Protein AF-B9XF79-F1 (afdb_monomer_lite)

Secondary structure (DSSP, 8-state):
-------------------------------SS-EEEEEESS-TTEEE-TT-EEEEEEEEEE-SSSPBPPSTTS-EEEEES--SS--B-SS---STT--S-EEEPGGG--B-TT-EEEEEEEEE--SS-EEEEEEEEEE-TTS-EEEEEEEEEEEEPP--------HHHHHHHHHHHTTB--TT-EEEETTTEEEE--TTPBPPSSS---THHHHHHHHHB--SSS-SS-B-PPPSSTTS-S---HHHIIIIIIITTTS---B-SGGG--TT-EEEE-SS----GGG--EEEEEEETTEEE-SSS--S---HHHHHTTS---B-

pLDDT: mean 82.93, std 20.36, range [25.67, 98.81]

Structure (mmCIF, N/CA/C/O backbone):
data_AF-B9XF79-F1
#
_entry.id   AF-B9XF79-F1
#
loop_
_atom_site.group_PDB
_atom_site.id
_atom_site.type_symbol
_atom_site.label_atom_id
_atom_site.label_alt_id
_atom_site.label_comp_id
_atom_site.label_asym_id
_atom_site.label_entity_id
_atom_site.label_seq_id
_atom_site.pdbx_PDB_ins_code
_atom_site.Cartn_x
_atom_site.Cartn_y
_atom_site.Cartn_z
_atom_site.occupancy
_atom_site.B_iso_or_equiv
_atom_site.auth_seq_id
_atom_site.auth_comp_id
_atom_site.auth_asym_id
_atom_site.auth_atom_id
_atom_site.pdbx_PDB_model_num
ATOM 1 N N . MET A 1 1 ? -2.152 55.957 61.704 1.00 43.03 1 MET A N 1
ATOM 2 C CA . MET A 1 1 ? -1.161 55.454 62.686 1.00 43.03 1 MET A CA 1
ATOM 3 C C . MET A 1 1 ? -1.887 54.951 63.927 1.00 43.03 1 MET A C 1
ATOM 5 O O . MET A 1 1 ? -2.813 55.621 64.354 1.00 43.03 1 MET A O 1
ATOM 9 N N . LYS A 1 2 ? -1.368 53.858 64.510 1.00 27.25 2 LYS A N 1
ATOM 10 C CA . LYS A 1 2 ? -1.689 53.212 65.805 1.00 27.25 2 LYS A CA 1
ATOM 11 C C . LYS A 1 2 ? -2.737 52.079 65.797 1.00 27.25 2 LYS A C 1
ATOM 13 O O . LYS A 1 2 ? -3.908 52.281 65.511 1.00 27.25 2 LYS A O 1
ATOM 18 N N . LYS A 1 3 ? -2.222 50.888 66.151 1.00 31.30 3 LYS A N 1
ATOM 19 C CA . LYS A 1 3 ? -2.892 49.644 66.580 1.00 31.30 3 LYS A CA 1
ATOM 20 C C . LYS A 1 3 ? -3.922 49.904 67.682 1.00 31.30 3 LYS A C 1
ATOM 22 O O . LYS A 1 3 ? -3.644 50.781 68.486 1.00 31.30 3 LYS A O 1
ATOM 27 N N . HIS A 1 4 ? -4.921 49.025 67.828 1.00 27.30 4 HIS A N 1
ATOM 28 C CA . HIS A 1 4 ? -5.307 48.455 69.132 1.00 27.30 4 HIS A CA 1
ATOM 29 C C . HIS A 1 4 ? -5.869 47.031 68.961 1.00 27.30 4 HIS A C 1
ATOM 31 O O . HIS A 1 4 ? -6.781 46.807 68.173 1.00 27.30 4 HIS A O 1
ATOM 37 N N . ASN A 1 5 ? -5.288 46.090 69.711 1.00 26.36 5 ASN A N 1
ATOM 38 C CA . ASN A 1 5 ? -5.783 44.731 69.942 1.00 26.36 5 ASN A CA 1
ATOM 39 C C . ASN A 1 5 ? -6.654 44.727 71.206 1.00 26.36 5 ASN A C 1
ATOM 41 O O . ASN A 1 5 ? -6.319 45.442 72.151 1.00 26.36 5 ASN A O 1
ATOM 45 N N . ILE A 1 6 ? -7.667 43.857 71.273 1.00 27.48 6 ILE A N 1
ATOM 46 C CA . ILE A 1 6 ? -8.313 43.446 72.531 1.00 27.48 6 ILE A CA 1
ATOM 47 C C . ILE A 1 6 ? -8.524 41.922 72.498 1.00 27.48 6 ILE A C 1
ATOM 49 O O . ILE A 1 6 ? -8.996 41.381 71.502 1.00 27.48 6 ILE A O 1
ATOM 53 N N . PHE A 1 7 ? -8.129 41.250 73.584 1.00 29.19 7 PHE A N 1
ATOM 54 C CA . PHE A 1 7 ? -8.233 39.807 73.831 1.00 29.19 7 PHE A CA 1
ATOM 55 C C . PHE A 1 7 ? -9.383 39.514 74.807 1.00 29.19 7 PHE A C 1
ATOM 57 O O . PHE A 1 7 ? -9.593 40.305 75.726 1.00 29.19 7 PHE A O 1
ATOM 64 N N . ALA A 1 8 ? -10.034 38.349 74.696 1.00 25.67 8 ALA A N 1
ATOM 65 C CA . ALA A 1 8 ? -10.761 37.738 75.815 1.00 25.67 8 ALA A CA 1
ATOM 66 C C . ALA A 1 8 ? -10.872 36.199 75.703 1.00 25.67 8 ALA A C 1
ATOM 68 O O . ALA A 1 8 ? -11.003 35.644 74.618 1.00 25.67 8 ALA A O 1
ATOM 69 N N . SER A 1 9 ? -10.769 35.594 76.891 1.00 25.97 9 SER A N 1
ATOM 70 C CA . SER A 1 9 ? -10.815 34.210 77.407 1.00 25.97 9 SER A CA 1
ATOM 71 C C . SER A 1 9 ? -11.060 32.979 76.518 1.00 25.97 9 SER A C 1
ATOM 73 O O . SER A 1 9 ? -12.048 32.879 75.796 1.00 25.97 9 SER A O 1
ATOM 75 N N . ALA A 1 10 ? -10.249 31.947 76.781 1.00 35.41 10 ALA A N 1
ATOM 76 C CA . ALA A 1 10 ? -10.511 30.548 76.454 1.00 35.41 10 ALA A CA 1
ATOM 77 C C . ALA A 1 10 ? -11.542 29.902 77.407 1.00 35.41 10 ALA A C 1
ATOM 79 O O . ALA A 1 10 ? -11.525 30.130 78.617 1.00 35.41 10 ALA A O 1
ATOM 80 N N . SER A 1 11 ? -12.393 29.033 76.865 1.00 31.56 11 SER A N 1
ATOM 81 C CA . SER A 1 11 ? -13.090 27.956 77.584 1.00 31.56 11 SER A CA 1
ATOM 82 C C . SER A 1 11 ? -13.184 26.735 76.654 1.00 31.56 11 SER A C 1
ATOM 84 O O . SER A 1 11 ? -13.312 26.926 75.443 1.00 31.56 11 SER A O 1
ATOM 86 N N . PRO A 1 12 ? -13.057 25.494 77.161 1.00 35.97 12 PRO A N 1
ATOM 87 C CA . PRO A 1 12 ? -12.870 24.314 76.323 1.00 35.97 12 PRO A CA 1
ATOM 88 C C . PRO A 1 12 ? -14.221 23.754 75.866 1.00 35.97 12 PRO A C 1
ATOM 90 O O . PRO A 1 12 ? -15.121 23.572 76.682 1.00 35.97 12 PRO A O 1
ATOM 93 N N . ILE A 1 13 ? -14.362 23.425 74.580 1.00 34.28 13 ILE A N 1
ATOM 94 C CA . ILE A 1 13 ? -15.498 22.636 74.085 1.00 34.28 13 ILE A CA 1
ATOM 95 C C . ILE A 1 13 ? -14.970 21.463 73.258 1.00 34.28 13 ILE A C 1
ATOM 97 O O . ILE A 1 13 ? -14.376 21.647 72.202 1.00 34.28 13 ILE A O 1
ATOM 101 N N . GLY A 1 14 ? -15.183 20.272 73.826 1.00 33.31 14 GLY A N 1
ATOM 102 C CA . GLY A 1 14 ? -15.582 19.015 73.187 1.00 33.31 14 GLY A CA 1
ATOM 103 C C . GLY A 1 14 ? -14.974 18.622 71.842 1.00 33.31 14 GLY A C 1
ATOM 104 O O . GLY A 1 14 ? -15.305 19.175 70.799 1.00 33.31 14 GLY A O 1
ATOM 105 N N . ILE A 1 15 ? -14.206 17.534 71.865 1.00 36.59 15 ILE A N 1
ATOM 106 C CA . ILE A 1 15 ? -13.889 16.717 70.692 1.00 36.59 15 ILE A CA 1
ATOM 107 C C . ILE A 1 15 ? -15.194 16.128 70.131 1.00 36.59 15 ILE A C 1
ATOM 109 O O . ILE A 1 15 ? -15.884 15.387 70.828 1.00 36.59 15 ILE A O 1
ATOM 113 N N . VAL A 1 16 ? -15.489 16.389 68.856 1.00 30.88 16 VAL A N 1
ATOM 114 C CA . VAL A 1 16 ? -16.329 15.510 68.030 1.00 30.88 16 VAL A CA 1
ATOM 115 C C . VAL A 1 16 ? -15.435 14.978 66.919 1.00 30.88 16 VAL A C 1
ATOM 117 O O . VAL A 1 16 ? -15.164 15.660 65.933 1.00 30.88 16 VAL A O 1
ATOM 120 N N . SER A 1 17 ? -14.931 13.758 67.096 1.00 32.16 17 SER A N 1
ATOM 121 C CA . SER A 1 17 ? -14.285 13.016 66.017 1.00 32.16 17 SER A CA 1
ATOM 122 C C . SER A 1 17 ? -15.363 12.561 65.040 1.00 32.16 17 SER A C 1
ATOM 124 O O . SER A 1 17 ? -16.019 11.546 65.256 1.00 32.16 17 SER A O 1
ATOM 126 N N . ILE A 1 18 ? -15.560 13.319 63.963 1.00 37.03 18 ILE A N 1
ATOM 127 C CA . ILE A 1 18 ? -16.270 12.824 62.785 1.00 37.03 18 ILE A CA 1
ATOM 128 C C . ILE A 1 18 ? -15.255 11.989 62.012 1.00 37.03 18 ILE A C 1
ATOM 130 O O . ILE A 1 18 ? -14.332 12.522 61.397 1.00 37.03 18 ILE A O 1
ATOM 134 N N . SER A 1 19 ? -15.394 10.668 62.080 1.00 36.75 19 SER A N 1
ATOM 135 C CA . SER A 1 19 ? -14.674 9.748 61.207 1.00 36.75 19 SER A CA 1
ATOM 136 C C . SER A 1 19 ? -15.156 9.974 59.773 1.00 36.75 19 SER A C 1
ATOM 138 O O . SER A 1 19 ? -16.127 9.366 59.329 1.00 36.75 19 SER A O 1
ATOM 140 N N . LEU A 1 20 ? -14.503 10.883 59.048 1.00 36.16 20 LEU A N 1
ATOM 141 C CA . LEU A 1 20 ? -14.678 11.011 57.609 1.00 36.16 20 LEU A CA 1
ATOM 142 C C . LEU A 1 20 ? -14.010 9.791 56.969 1.00 36.16 20 LEU A C 1
ATOM 144 O O . LEU A 1 20 ? -12.800 9.770 56.749 1.00 36.16 20 LEU A O 1
ATOM 148 N N . GLY A 1 21 ? -14.795 8.741 56.729 1.00 41.28 21 GLY A N 1
ATOM 149 C CA . GLY A 1 21 ? -14.374 7.640 55.876 1.00 41.28 21 GLY A CA 1
ATOM 150 C C . GLY A 1 21 ? -14.135 8.190 54.476 1.00 41.28 21 GLY A C 1
ATOM 151 O O . GLY A 1 21 ? -15.083 8.382 53.719 1.00 41.28 21 GLY A O 1
ATOM 152 N N . ILE A 1 22 ? -12.880 8.488 54.141 1.00 44.94 22 ILE A N 1
ATOM 153 C CA . ILE A 1 22 ? -12.487 8.759 52.762 1.00 44.94 22 ILE A CA 1
ATOM 154 C C . ILE A 1 22 ? -12.642 7.430 52.028 1.00 44.94 22 ILE A C 1
ATOM 156 O O . ILE A 1 22 ? -11.796 6.542 52.127 1.00 44.94 22 ILE A O 1
ATOM 160 N N . LEU A 1 23 ? -13.754 7.282 51.312 1.00 43.03 23 LEU A N 1
ATOM 161 C CA . LEU A 1 23 ? -13.876 6.275 50.275 1.00 43.03 23 LEU A CA 1
ATOM 162 C C . LEU A 1 23 ? -12.894 6.685 49.171 1.00 43.03 23 LEU A C 1
ATOM 164 O O . LEU A 1 23 ? -13.214 7.522 48.329 1.00 43.03 23 LEU A O 1
ATOM 168 N N . ILE A 1 24 ? -11.677 6.139 49.203 1.00 48.66 24 ILE A N 1
ATOM 169 C CA . ILE A 1 24 ? -10.730 6.234 48.088 1.00 48.66 24 ILE A CA 1
ATOM 170 C C . ILE A 1 24 ? -11.264 5.299 46.999 1.00 48.66 24 ILE A C 1
ATOM 172 O O . ILE A 1 24 ? -10.787 4.185 46.803 1.00 48.66 24 ILE A O 1
ATOM 176 N N . GLY A 1 25 ? -12.343 5.718 46.341 1.00 48.81 25 GLY A N 1
ATOM 177 C CA . GLY A 1 25 ? -12.737 5.130 45.076 1.00 48.81 25 GLY A CA 1
ATOM 178 C C . GLY A 1 25 ? -11.670 5.507 44.062 1.00 48.81 25 GLY A C 1
ATOM 179 O O . GLY A 1 25 ? -11.409 6.692 43.858 1.00 48.81 25 GLY A O 1
ATOM 180 N N . ASN A 1 26 ? -11.037 4.518 43.438 1.00 50.16 26 ASN A N 1
ATOM 181 C CA . ASN A 1 26 ? -10.243 4.753 42.241 1.00 50.16 26 ASN A CA 1
ATOM 182 C C . ASN A 1 26 ? -11.187 5.323 41.173 1.00 50.16 26 ASN A C 1
ATOM 184 O O . ASN A 1 26 ? -11.904 4.570 40.517 1.00 50.16 26 ASN A O 1
ATOM 188 N N . ILE A 1 27 ? -11.237 6.648 41.025 1.00 46.50 27 ILE A N 1
ATOM 189 C CA . ILE A 1 27 ? -11.915 7.279 39.893 1.00 46.50 27 ILE A CA 1
ATOM 190 C C . ILE A 1 27 ? -11.014 7.037 38.685 1.00 46.50 27 ILE A C 1
ATOM 192 O O . ILE A 1 27 ? -10.108 7.815 38.393 1.00 46.50 27 ILE A O 1
ATOM 196 N N . SER A 1 28 ? -11.228 5.919 37.996 1.00 56.34 28 SER A N 1
ATOM 197 C CA . SER A 1 28 ? -10.704 5.723 36.652 1.00 56.34 28 SER A CA 1
ATOM 198 C C . SER A 1 28 ? -11.452 6.682 35.728 1.00 56.34 28 SER A C 1
ATOM 200 O O . SER A 1 28 ? -12.555 6.382 35.270 1.00 56.34 28 SER A O 1
ATOM 202 N N . VAL A 1 29 ? -10.884 7.867 35.499 1.00 57.47 29 VAL A N 1
ATOM 203 C CA . VAL A 1 29 ? -11.363 8.765 34.446 1.00 57.47 29 VAL A CA 1
ATOM 204 C C . VAL A 1 29 ? -11.076 8.059 33.125 1.00 57.47 29 VAL A C 1
ATOM 206 O O . VAL A 1 29 ? -9.924 7.973 32.704 1.00 57.47 29 VAL A O 1
ATOM 209 N N . LEU A 1 30 ? -12.106 7.476 32.509 1.00 65.44 30 LEU A N 1
ATOM 210 C CA . LEU A 1 30 ? -11.984 6.917 31.166 1.00 65.44 30 LEU A CA 1
ATOM 211 C C . LEU A 1 30 ? -11.638 8.061 30.208 1.00 65.44 30 LEU A C 1
ATOM 213 O O . LEU A 1 30 ? -12.266 9.122 30.253 1.00 65.44 30 LEU A O 1
ATOM 217 N N . ALA A 1 31 ? -10.629 7.855 29.360 1.00 79.88 31 ALA A N 1
ATOM 218 C CA . ALA A 1 31 ? -10.339 8.790 28.281 1.00 79.88 31 ALA A CA 1
ATOM 219 C C . ALA A 1 31 ? -11.558 8.898 27.348 1.00 79.88 31 ALA A C 1
ATOM 221 O O . ALA A 1 31 ? -12.298 7.926 27.186 1.00 79.88 31 ALA A O 1
ATOM 222 N N . ALA A 1 32 ? -11.766 10.080 26.755 1.00 90.38 32 ALA A N 1
ATOM 223 C CA . ALA A 1 32 ? -12.884 10.311 25.839 1.00 90.38 32 ALA A CA 1
ATOM 224 C C . ALA A 1 32 ? -12.865 9.286 24.694 1.00 90.38 32 ALA A C 1
ATOM 226 O O . ALA A 1 32 ? -13.810 8.513 24.538 1.00 90.38 32 ALA A O 1
ATOM 227 N N . ASP A 1 33 ? -11.725 9.183 24.011 1.00 97.56 33 ASP A N 1
ATOM 228 C CA . ASP A 1 33 ? -11.461 8.142 23.024 1.00 97.56 33 ASP A CA 1
ATOM 229 C C . ASP A 1 33 ? -10.481 7.130 23.617 1.00 97.56 33 ASP A C 1
ATOM 231 O O . ASP A 1 33 ? -9.382 7.483 24.054 1.00 97.56 33 ASP A O 1
ATOM 235 N N . ASN A 1 34 ? -10.873 5.858 23.657 1.00 97.88 34 ASN A N 1
ATOM 236 C CA . ASN A 1 34 ? -9.986 4.772 24.056 1.00 97.88 34 ASN A CA 1
ATOM 237 C C . ASN A 1 34 ? -10.401 3.461 23.398 1.00 97.88 34 ASN A C 1
ATOM 239 O O . ASN A 1 34 ? -11.583 3.242 23.141 1.00 97.88 34 ASN A O 1
ATOM 243 N N . ALA A 1 35 ? -9.431 2.586 23.155 1.00 98.44 35 ALA A N 1
ATOM 244 C CA . ALA A 1 35 ? -9.638 1.312 22.487 1.00 98.44 35 ALA A CA 1
ATOM 245 C C . ALA A 1 35 ? -8.942 0.170 23.231 1.00 98.44 35 ALA A C 1
ATOM 247 O O . ALA A 1 35 ? -7.910 0.366 23.872 1.00 98.44 35 ALA A O 1
ATOM 248 N N . ALA A 1 36 ? -9.481 -1.040 23.104 1.00 98.50 36 ALA A N 1
ATOM 249 C CA . ALA A 1 36 ? -8.809 -2.270 23.507 1.00 98.50 36 ALA A CA 1
ATOM 250 C C . ALA A 1 36 ? -8.902 -3.319 22.395 1.00 98.50 36 ALA A C 1
ATOM 252 O O . ALA A 1 36 ? -9.970 -3.530 21.823 1.00 98.50 36 ALA A O 1
ATOM 253 N N . LEU A 1 37 ? -7.787 -3.989 22.100 1.00 98.62 37 LEU A N 1
ATOM 254 C CA . LEU A 1 37 ? -7.779 -5.141 21.200 1.00 98.62 37 LEU A CA 1
ATOM 255 C C . LEU A 1 37 ? -8.438 -6.336 21.894 1.00 98.62 37 LEU A C 1
ATOM 257 O O . LEU A 1 37 ? -8.044 -6.695 23.001 1.00 98.62 37 LEU A O 1
ATOM 261 N N . ILE A 1 38 ? -9.401 -6.963 21.225 1.00 98.69 38 ILE A N 1
ATOM 262 C CA . ILE A 1 38 ? -10.101 -8.154 21.717 1.00 98.69 38 ILE A CA 1
ATOM 263 C C . ILE A 1 38 ? -9.573 -9.416 21.041 1.00 98.69 38 ILE A C 1
ATOM 265 O O . ILE A 1 38 ? -9.299 -10.408 21.713 1.00 98.69 38 ILE A O 1
ATOM 269 N N . SER A 1 39 ? -9.420 -9.395 19.716 1.00 98.62 39 SER A N 1
ATOM 270 C CA . SER A 1 39 ? -8.927 -10.550 18.962 1.00 98.62 39 SER A CA 1
ATOM 271 C C . SER A 1 39 ? -8.339 -10.164 17.608 1.00 98.62 39 SER A C 1
ATOM 273 O O . SER A 1 39 ? -8.541 -9.053 17.112 1.00 98.62 39 SER A O 1
ATOM 275 N N . VAL A 1 40 ? -7.606 -11.109 17.019 1.00 98.75 40 VAL A N 1
ATOM 276 C CA . VAL A 1 40 ? -6.985 -11.018 15.693 1.00 98.75 40 VAL A CA 1
ATOM 277 C C . VAL A 1 40 ? -7.266 -12.285 14.886 1.00 98.75 40 VAL A C 1
ATOM 279 O O . VAL A 1 40 ? -7.334 -13.364 15.475 1.00 98.75 40 VAL A O 1
ATOM 282 N N . SER A 1 41 ? -7.415 -12.175 13.561 1.00 98.50 41 SER A N 1
ATOM 283 C CA . SER A 1 41 ? -7.568 -13.348 12.681 1.00 98.50 41 SER A CA 1
ATOM 284 C C . SER A 1 41 ? -6.239 -14.047 12.377 1.00 98.50 41 SER A C 1
ATOM 286 O O . SER A 1 41 ? -6.196 -15.275 12.349 1.00 98.50 41 SER A O 1
ATOM 288 N N . VAL A 1 42 ? -5.151 -13.291 12.194 1.00 98.31 42 VAL A N 1
ATOM 289 C CA . VAL A 1 42 ? -3.786 -13.810 12.039 1.00 98.31 42 VAL A CA 1
ATOM 290 C C . VAL A 1 42 ? -3.024 -13.531 13.327 1.00 98.31 42 VAL A C 1
ATOM 292 O O . VAL A 1 42 ? -2.823 -12.385 13.726 1.00 98.31 42 VAL A O 1
ATOM 295 N N . THR A 1 43 ? -2.629 -14.592 14.029 1.00 97.81 43 THR A N 1
ATOM 296 C CA . THR A 1 43 ? -1.867 -14.458 15.275 1.00 97.81 43 THR A CA 1
ATOM 297 C C . THR A 1 43 ? -0.391 -14.178 14.995 1.00 97.81 43 THR A C 1
ATOM 299 O O . THR A 1 43 ? 0.122 -14.469 13.917 1.00 97.81 43 THR A O 1
ATOM 302 N N . ASN A 1 44 ? 0.328 -13.670 15.993 1.00 98.00 44 ASN A N 1
ATOM 303 C CA . ASN A 1 44 ? 1.760 -13.413 15.856 1.00 98.00 44 ASN A CA 1
ATOM 304 C C . ASN A 1 44 ? 2.540 -14.685 15.493 1.00 98.00 44 ASN A C 1
ATOM 306 O O . ASN A 1 44 ? 2.263 -15.764 16.023 1.00 98.00 44 ASN A O 1
ATOM 310 N N . ASN A 1 45 ? 3.545 -14.524 14.630 1.00 97.69 45 ASN A N 1
ATOM 311 C CA . ASN A 1 45 ? 4.406 -15.593 14.107 1.00 97.69 45 ASN A CA 1
ATOM 312 C C . ASN A 1 45 ? 3.671 -16.656 13.277 1.00 97.69 45 ASN A C 1
ATOM 314 O O . ASN A 1 45 ? 4.203 -17.750 13.086 1.00 97.69 45 ASN A O 1
ATOM 318 N N . GL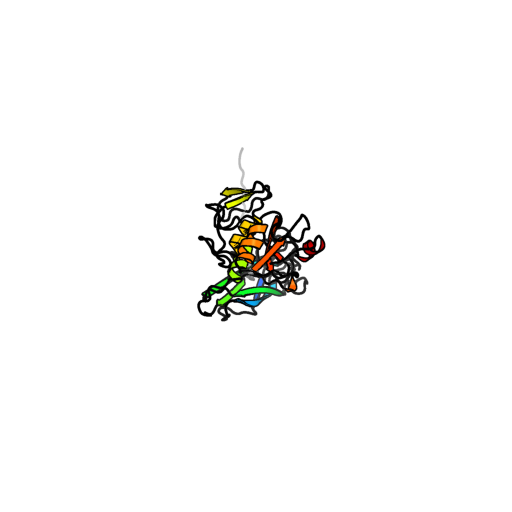N A 1 46 ? 2.463 -16.365 12.777 1.00 98.06 46 GLN A N 1
ATOM 319 C CA . GLN A 1 46 ? 1.808 -17.271 11.834 1.00 98.06 46 GLN A CA 1
ATOM 320 C C . GLN A 1 46 ? 2.696 -17.462 10.597 1.00 98.06 46 GLN A C 1
ATOM 322 O O . GLN A 1 46 ? 3.117 -16.464 9.996 1.00 98.06 46 GLN A O 1
ATOM 327 N N . PRO A 1 47 ? 3.013 -18.715 10.223 1.00 98.00 47 PRO A N 1
ATOM 328 C CA . PRO A 1 47 ? 3.768 -18.983 9.014 1.00 98.00 47 PRO A CA 1
ATOM 329 C C . PRO A 1 47 ? 2.936 -18.630 7.783 1.00 98.00 47 PRO A C 1
ATOM 331 O O . PRO A 1 47 ? 1.813 -19.112 7.634 1.00 98.00 47 PRO A O 1
ATOM 334 N N . VAL A 1 48 ? 3.501 -17.830 6.885 1.00 97.56 48 VAL A N 1
ATOM 335 C CA . VAL A 1 48 ? 2.886 -17.501 5.594 1.00 97.56 48 VAL A CA 1
ATOM 336 C C . VAL A 1 48 ? 3.847 -17.834 4.464 1.00 97.56 48 VAL A C 1
ATOM 338 O O . VAL A 1 48 ? 5.059 -17.642 4.583 1.00 97.56 48 VAL A O 1
ATOM 341 N N . MET A 1 49 ? 3.315 -18.348 3.358 1.00 95.69 49 MET A N 1
ATOM 342 C CA . MET A 1 49 ? 4.118 -18.548 2.154 1.00 95.69 49 MET A CA 1
ATOM 343 C C . MET A 1 49 ? 4.369 -17.193 1.483 1.00 95.69 49 MET A C 1
ATOM 345 O O . MET A 1 49 ? 3.457 -16.362 1.446 1.00 95.69 49 MET A O 1
ATOM 349 N N . PRO A 1 50 ? 5.567 -16.950 0.933 1.00 94.75 50 PRO A N 1
ATOM 350 C CA . PRO A 1 50 ? 5.851 -15.708 0.227 1.00 94.75 50 PRO A CA 1
ATOM 351 C C . PRO A 1 50 ? 4.917 -15.553 -0.979 1.00 94.75 50 PRO A C 1
ATOM 353 O O . PRO A 1 50 ? 4.426 -16.542 -1.531 1.00 94.75 50 PRO A O 1
ATOM 356 N N . ARG A 1 51 ? 4.669 -14.305 -1.387 1.00 92.44 51 ARG A N 1
ATOM 357 C CA . ARG A 1 51 ? 3.779 -13.895 -2.492 1.00 92.44 51 ARG A CA 1
ATOM 358 C C . ARG A 1 51 ? 2.295 -14.192 -2.296 1.00 92.44 51 ARG A C 1
ATOM 360 O O . ARG A 1 51 ? 1.500 -13.931 -3.198 1.00 92.44 51 ARG A O 1
ATOM 367 N N . THR A 1 52 ? 1.904 -14.758 -1.161 1.00 95.19 52 THR A N 1
ATOM 368 C CA . THR A 1 52 ? 0.492 -15.023 -0.883 1.00 95.19 52 THR A CA 1
ATOM 369 C C . THR A 1 52 ? -0.183 -13.787 -0.315 1.00 95.19 52 THR A C 1
ATOM 371 O O . THR A 1 52 ? 0.419 -13.031 0.449 1.00 95.19 52 THR A O 1
ATOM 374 N N . ILE A 1 53 ? -1.442 -13.589 -0.702 1.00 97.00 53 ILE A N 1
ATOM 375 C CA . ILE A 1 53 ? -2.296 -12.573 -0.097 1.00 97.00 53 ILE A CA 1
ATOM 376 C C . ILE A 1 53 ? -2.974 -13.189 1.124 1.00 97.00 53 ILE A C 1
ATOM 378 O O . ILE A 1 53 ? -3.529 -14.287 1.041 1.00 97.00 53 ILE A O 1
ATOM 382 N N . PHE A 1 54 ? -2.956 -12.475 2.244 1.00 98.06 54 PHE A N 1
ATOM 383 C CA . PHE A 1 54 ? -3.702 -12.833 3.446 1.00 98.06 54 PHE A CA 1
ATOM 384 C C . PHE A 1 54 ? -4.397 -11.603 4.031 1.00 98.06 54 PHE A C 1
ATOM 386 O O . PHE A 1 54 ? -3.973 -10.472 3.808 1.00 98.06 54 PHE A O 1
ATOM 393 N N . THR A 1 55 ? -5.466 -11.820 4.796 1.00 98.44 55 THR A N 1
ATOM 394 C CA . THR A 1 55 ? -6.236 -10.738 5.423 1.00 98.44 55 THR A CA 1
ATOM 395 C C . THR A 1 55 ? -6.126 -10.818 6.935 1.00 98.44 55 THR A C 1
ATOM 397 O O . THR A 1 55 ? -6.426 -11.845 7.549 1.00 98.44 55 THR A O 1
ATOM 400 N N . GLN A 1 56 ? -5.737 -9.701 7.538 1.00 98.62 56 GLN A N 1
ATOM 401 C CA . GLN A 1 56 ? -5.759 -9.514 8.976 1.00 98.62 56 GLN A CA 1
ATOM 402 C C . GLN A 1 56 ? -7.009 -8.726 9.366 1.00 98.62 56 GLN A C 1
ATOM 404 O O . GLN A 1 56 ? -7.299 -7.664 8.814 1.00 98.62 56 GLN A O 1
ATOM 409 N N . THR A 1 57 ? -7.722 -9.241 10.362 1.00 98.75 57 THR A N 1
ATOM 410 C CA . THR A 1 57 ? -8.880 -8.605 10.978 1.00 98.75 57 THR A CA 1
ATOM 411 C C . THR A 1 57 ? -8.600 -8.393 12.456 1.00 98.75 57 THR A C 1
ATOM 413 O O . THR A 1 57 ? -8.325 -9.352 13.176 1.00 98.75 57 THR A O 1
ATOM 416 N N . TRP A 1 58 ? -8.708 -7.149 12.917 1.00 98.81 58 TRP A N 1
ATOM 417 C CA . TRP A 1 58 ? -8.648 -6.799 14.335 1.00 98.81 58 TRP A CA 1
ATOM 418 C C . TRP A 1 58 ? -10.059 -6.561 14.854 1.00 98.81 58 TRP A C 1
ATOM 420 O O . TRP A 1 58 ? -10.781 -5.729 14.306 1.00 98.81 58 TRP A O 1
ATOM 430 N N . THR A 1 59 ? -10.439 -7.256 15.923 1.00 98.81 59 THR A N 1
ATOM 431 C CA . THR A 1 59 ? -11.647 -6.939 16.692 1.00 98.81 59 THR A CA 1
ATOM 432 C C . THR A 1 59 ? -11.257 -6.009 17.827 1.00 98.81 59 THR A C 1
ATOM 434 O O . THR A 1 59 ? -10.435 -6.371 18.671 1.00 98.81 59 THR A O 1
ATOM 437 N N . VAL A 1 60 ? -11.833 -4.813 17.849 1.00 98.81 60 VAL A N 1
ATOM 438 C CA . VAL A 1 60 ? -11.465 -3.738 18.770 1.00 98.81 60 VAL A CA 1
ATOM 439 C C . VAL A 1 60 ? -12.707 -3.273 19.522 1.00 98.81 60 VAL A C 1
ATOM 441 O O . VAL A 1 60 ? -13.754 -3.034 18.921 1.00 98.81 60 VAL A O 1
ATOM 444 N N . GLN A 1 61 ? -12.593 -3.140 20.841 1.00 98.69 61 GLN A N 1
ATOM 445 C CA . GLN A 1 61 ? -13.638 -2.600 21.703 1.00 98.69 61 GLN A CA 1
ATOM 446 C C . GLN A 1 61 ? -13.425 -1.109 21.949 1.00 98.69 61 GLN A C 1
ATOM 448 O O . GLN A 1 61 ? -12.309 -0.684 22.258 1.00 98.69 61 GLN A O 1
ATOM 453 N N . ASN A 1 62 ? -14.510 -0.340 21.896 1.00 98.62 62 ASN A N 1
ATOM 454 C CA . ASN A 1 62 ? -14.541 1.028 22.386 1.00 98.62 62 ASN A CA 1
ATOM 455 C C . ASN A 1 62 ? -14.573 1.027 23.918 1.00 98.62 62 ASN A C 1
ATOM 457 O O . ASN A 1 62 ? -15.588 0.698 24.530 1.00 98.62 62 ASN A O 1
ATOM 461 N N . THR A 1 63 ? -13.449 1.375 24.538 1.00 98.19 63 THR A N 1
ATOM 462 C CA . THR A 1 63 ? -13.302 1.469 25.999 1.00 98.19 63 THR A CA 1
ATOM 463 C C . THR A 1 63 ? -13.348 2.912 26.499 1.00 98.19 63 THR A C 1
ATOM 465 O O . THR A 1 63 ? -13.134 3.157 27.687 1.00 98.19 63 THR A O 1
ATOM 468 N N . GLY A 1 64 ? -13.599 3.866 25.598 1.00 97.19 64 GLY A N 1
ATOM 469 C CA . GLY A 1 64 ? -13.777 5.276 25.915 1.00 97.19 64 GLY A CA 1
ATOM 470 C C . GLY A 1 64 ? -15.226 5.622 26.250 1.00 97.19 64 GLY A C 1
ATOM 471 O O . GLY A 1 64 ? -16.056 4.757 26.532 1.00 97.19 64 GLY A O 1
ATOM 472 N N . THR A 1 65 ? -15.528 6.916 26.216 1.00 96.69 65 THR A N 1
ATOM 473 C CA . THR A 1 65 ? -16.874 7.461 26.459 1.00 96.69 65 THR A CA 1
ATOM 474 C C . THR A 1 65 ? -17.501 8.087 25.211 1.00 96.69 65 THR A C 1
ATOM 476 O O . THR A 1 65 ? -18.721 8.256 25.167 1.00 96.69 65 THR A O 1
ATOM 479 N N . THR A 1 66 ? -16.713 8.373 24.171 1.00 97.69 66 THR A N 1
ATOM 480 C CA . THR A 1 66 ? -17.194 8.861 22.872 1.00 97.69 66 THR A CA 1
ATOM 481 C C . THR A 1 66 ? -17.673 7.707 21.993 1.00 97.69 66 THR A C 1
ATOM 483 O O . THR A 1 66 ? -17.040 6.658 21.929 1.00 97.69 66 THR A O 1
ATOM 486 N N . THR A 1 67 ? -18.769 7.897 21.255 1.00 98.19 67 THR A N 1
ATOM 487 C CA . THR A 1 67 ? -19.178 6.957 20.195 1.00 98.19 67 THR A CA 1
ATOM 488 C C . THR A 1 67 ? -18.309 7.149 18.955 1.00 98.19 67 THR A C 1
ATOM 490 O O . THR A 1 67 ? -18.212 8.263 18.442 1.00 98.19 67 THR A O 1
ATOM 493 N N . TRP A 1 68 ? -17.729 6.070 18.432 1.00 98.44 68 TRP A N 1
ATOM 494 C CA . TRP A 1 68 ? -16.963 6.118 17.189 1.00 98.44 68 TRP A CA 1
ATOM 495 C C . TRP A 1 68 ? -17.897 6.192 15.987 1.00 98.44 68 TRP A C 1
ATOM 497 O O . TRP A 1 68 ? -18.769 5.340 15.835 1.00 98.44 68 TRP A O 1
ATOM 507 N N . THR A 1 69 ? -17.729 7.191 15.129 1.00 97.69 69 THR A N 1
ATOM 508 C CA . THR A 1 69 ? -18.437 7.299 13.847 1.00 97.69 69 THR A CA 1
ATOM 509 C C . THR A 1 69 ? -17.734 6.477 12.767 1.00 97.69 69 THR A C 1
ATOM 511 O O . THR A 1 69 ? -16.513 6.364 12.772 1.00 97.69 69 THR A O 1
ATOM 514 N N . ALA A 1 70 ? -18.491 5.894 11.839 1.00 94.88 70 ALA A N 1
ATOM 515 C CA . ALA A 1 70 ? -17.940 5.094 10.745 1.00 94.88 70 ALA A CA 1
ATOM 516 C C . ALA A 1 70 ? -17.549 5.927 9.511 1.00 94.88 70 ALA A C 1
ATOM 518 O O . ALA A 1 70 ? -17.869 7.112 9.411 1.00 94.88 70 ALA A O 1
ATOM 519 N N . GLY A 1 71 ? -16.899 5.263 8.550 1.00 90.25 71 GLY A N 1
ATOM 520 C CA . GLY A 1 71 ? -16.467 5.840 7.275 1.00 90.25 71 GLY A CA 1
ATOM 521 C C . GLY A 1 71 ? -15.069 6.461 7.324 1.00 90.25 71 GLY A C 1
ATOM 522 O O . GLY A 1 71 ? -14.478 6.611 8.389 1.00 90.25 71 GLY A O 1
ATOM 523 N N . ALA A 1 72 ? -14.546 6.837 6.154 1.00 87.44 72 ALA A N 1
ATOM 524 C CA . ALA A 1 72 ? -13.189 7.379 6.004 1.00 87.44 72 ALA A CA 1
ATOM 525 C C . ALA A 1 72 ? -12.980 8.740 6.699 1.00 87.44 72 ALA A C 1
ATOM 527 O O . ALA A 1 72 ? -11.857 9.100 7.026 1.00 87.44 72 ALA A O 1
ATOM 528 N N . SER A 1 73 ? -14.058 9.495 6.941 1.00 89.25 73 SER A N 1
ATOM 529 C CA . SER A 1 73 ? -14.038 10.740 7.731 1.00 89.25 73 SER A CA 1
ATOM 530 C C . SER A 1 73 ? -14.398 10.526 9.209 1.00 89.25 73 SER A C 1
ATOM 532 O O . SER A 1 73 ? -14.600 11.493 9.940 1.00 89.25 73 SER A O 1
ATOM 534 N N . GLY A 1 74 ? -14.575 9.270 9.626 1.00 93.19 74 GLY A N 1
ATOM 535 C CA . GLY A 1 74 ? -14.906 8.875 10.988 1.00 93.19 74 GLY A CA 1
ATOM 536 C C . GLY A 1 74 ? -13.683 8.377 11.753 1.00 93.19 74 GLY A C 1
ATOM 537 O O . GLY A 1 74 ? -12.586 8.905 11.618 1.00 93.19 74 GLY A O 1
ATOM 538 N N . TYR A 1 75 ? -13.893 7.356 12.576 1.00 96.69 75 TYR A N 1
ATOM 539 C CA . TYR A 1 75 ? -12.844 6.667 13.312 1.00 96.69 75 TYR A CA 1
ATOM 540 C C . TYR A 1 75 ? -12.287 5.527 12.473 1.00 96.69 75 TYR A C 1
ATOM 542 O O . TYR A 1 75 ? -13.030 4.686 11.955 1.00 96.69 75 TYR A O 1
ATOM 550 N N . THR A 1 76 ? -10.968 5.478 12.388 1.00 96.44 76 THR A N 1
ATOM 551 C CA . THR A 1 76 ? -10.247 4.565 11.510 1.00 96.44 76 THR A CA 1
ATOM 552 C C . THR A 1 76 ? -9.091 3.899 12.249 1.00 96.44 76 THR A C 1
ATOM 554 O O . THR A 1 76 ? -8.704 4.313 13.343 1.00 96.44 76 THR A O 1
ATOM 557 N N . LEU A 1 77 ? -8.554 2.831 11.668 1.00 97.69 77 LEU A N 1
ATOM 558 C CA . LEU A 1 77 ? -7.347 2.163 12.135 1.00 97.69 77 LEU A CA 1
ATOM 559 C C . LEU A 1 77 ? -6.247 2.395 11.097 1.00 97.69 77 LEU A C 1
ATOM 561 O O . LEU A 1 77 ? -6.284 1.800 10.020 1.00 97.69 77 LEU A O 1
ATOM 565 N N . ASN A 1 78 ? -5.282 3.256 11.416 1.00 96.31 78 ASN A N 1
ATOM 566 C CA . ASN A 1 78 ? -4.304 3.728 10.433 1.00 96.31 78 ASN A CA 1
ATOM 567 C C . ASN A 1 78 ? -2.948 3.102 10.713 1.00 96.31 78 ASN A C 1
ATOM 569 O O . ASN A 1 78 ? -2.551 2.968 11.874 1.00 96.31 78 ASN A O 1
ATOM 573 N N . MET A 1 79 ? -2.220 2.767 9.654 1.00 96.56 79 MET A N 1
ATOM 574 C CA . MET A 1 79 ? -0.842 2.321 9.775 1.00 96.56 79 MET A CA 1
ATOM 575 C C . MET A 1 79 ? 0.023 3.420 10.406 1.00 96.56 79 MET A C 1
ATOM 577 O O . MET A 1 79 ? -0.049 4.596 10.039 1.00 96.56 79 MET A O 1
ATOM 581 N N . VAL A 1 80 ? 0.876 3.019 11.344 1.00 95.12 80 VAL A N 1
ATOM 582 C CA . VAL A 1 80 ? 1.886 3.862 11.979 1.00 95.12 80 VAL A CA 1
ATOM 583 C C . VAL A 1 80 ? 3.262 3.332 11.598 1.00 95.12 80 VAL A C 1
ATOM 585 O O . VAL A 1 80 ? 3.588 2.173 11.843 1.00 95.12 80 VAL A O 1
ATOM 588 N N . GLY A 1 81 ? 4.092 4.206 11.033 1.00 92.81 81 GLY A N 1
ATOM 589 C CA . GLY A 1 81 ? 5.426 3.849 10.558 1.00 92.81 81 GLY A CA 1
ATOM 590 C C . GLY A 1 81 ? 5.444 3.503 9.071 1.00 92.81 81 GLY A C 1
ATOM 591 O O . GLY A 1 81 ? 4.833 4.204 8.258 1.00 92.81 81 GLY A O 1
ATOM 592 N N . ARG A 1 82 ? 6.223 2.478 8.719 1.00 93.25 82 ARG A N 1
ATOM 593 C CA . ARG A 1 82 ? 6.386 2.004 7.343 1.00 93.25 82 ARG A CA 1
ATOM 594 C C . ARG A 1 82 ? 5.635 0.697 7.135 1.00 93.25 82 ARG A C 1
ATOM 596 O O . ARG A 1 82 ? 5.584 -0.128 8.039 1.00 93.25 82 ARG A O 1
ATOM 603 N N . ASP A 1 83 ? 5.129 0.536 5.925 1.00 96.88 83 ASP A N 1
ATOM 604 C CA . ASP A 1 83 ? 4.619 -0.720 5.397 1.00 96.88 83 ASP A CA 1
ATOM 605 C C . ASP A 1 83 ? 5.797 -1.646 5.069 1.00 96.88 83 ASP A C 1
ATOM 607 O O . ASP A 1 83 ? 6.760 -1.220 4.418 1.00 96.88 83 ASP A O 1
ATOM 611 N N . SER A 1 84 ? 5.716 -2.899 5.514 1.00 96.44 84 SER A N 1
ATOM 612 C CA . SER A 1 84 ? 6.652 -3.971 5.173 1.00 96.44 84 SER A CA 1
ATOM 613 C C . SER A 1 84 ? 5.987 -5.219 4.572 1.00 96.44 84 SER A C 1
ATOM 615 O O . SER A 1 84 ? 6.694 -6.164 4.219 1.00 96.44 84 SER A O 1
ATOM 617 N N . LEU A 1 85 ? 4.656 -5.236 4.451 1.00 97.06 85 LEU A N 1
ATOM 618 C CA . LEU A 1 85 ? 3.833 -6.393 4.077 1.00 97.06 85 LEU A CA 1
ATOM 619 C C . LEU A 1 85 ? 2.892 -6.120 2.889 1.00 97.06 85 LEU A C 1
ATOM 621 O O . LEU A 1 85 ? 1.902 -6.825 2.714 1.00 97.06 85 LEU A O 1
ATOM 625 N N . GLY A 1 86 ? 3.164 -5.097 2.084 1.00 96.69 86 GLY A N 1
ATOM 626 C CA . GLY A 1 86 ? 2.353 -4.684 0.942 1.00 96.69 86 GLY A CA 1
ATOM 627 C C . GLY A 1 86 ? 0.878 -4.539 1.305 1.00 96.69 86 GLY A C 1
ATOM 628 O O . GLY A 1 86 ? 0.056 -5.323 0.830 1.00 96.69 86 GLY A O 1
ATOM 629 N N . ALA A 1 87 ? 0.551 -3.596 2.187 1.00 97.38 87 ALA A N 1
ATOM 630 C CA . ALA A 1 87 ? -0.810 -3.402 2.669 1.00 97.38 87 ALA A CA 1
ATOM 631 C C . ALA A 1 87 ? -1.756 -2.948 1.541 1.00 97.38 87 ALA A C 1
ATOM 633 O O . ALA A 1 87 ? -1.453 -2.031 0.778 1.00 97.38 87 ALA A O 1
ATOM 634 N N . ILE A 1 88 ? -2.924 -3.586 1.469 1.00 94.88 88 ILE A N 1
ATOM 635 C CA . ILE A 1 88 ? -3.972 -3.353 0.473 1.00 94.88 88 ILE A CA 1
ATOM 636 C C . ILE A 1 88 ? -5.273 -3.031 1.207 1.00 94.88 88 ILE A C 1
ATOM 638 O O . ILE A 1 88 ? -5.839 -3.879 1.912 1.00 94.88 88 ILE A O 1
ATOM 642 N N . GLU A 1 89 ? -5.771 -1.816 0.998 1.00 91.81 89 GLU A N 1
ATOM 643 C CA . GLU A 1 89 ? -7.042 -1.372 1.564 1.00 91.81 89 GLU A CA 1
ATOM 644 C C . GLU A 1 89 ? -8.227 -2.125 0.952 1.00 91.81 89 GLU A C 1
ATOM 646 O O . GLU A 1 89 ? -8.270 -2.424 -0.242 1.00 91.81 89 GLU A O 1
ATOM 651 N N . LEU A 1 90 ? -9.231 -2.417 1.782 1.00 90.94 90 LEU A N 1
ATOM 652 C CA . LEU A 1 90 ? -10.428 -3.163 1.370 1.00 90.94 90 LEU A CA 1
ATOM 653 C C . LEU A 1 90 ? -11.615 -2.270 0.998 1.00 90.94 90 LEU A C 1
ATOM 655 O O . LEU A 1 90 ? -12.684 -2.770 0.656 1.00 90.94 90 LEU A O 1
ATOM 659 N N . TYR A 1 91 ? -11.432 -0.953 1.011 1.00 82.38 91 TYR A N 1
ATOM 660 C CA . TYR A 1 91 ? -12.399 0.015 0.506 1.00 82.38 91 TYR A CA 1
ATOM 661 C C . TYR A 1 91 ? -11.682 1.019 -0.390 1.00 82.38 91 TYR A C 1
ATOM 663 O O . TYR A 1 91 ? -10.482 1.234 -0.262 1.00 82.38 91 TYR A O 1
ATOM 671 N N . THR A 1 92 ? -12.425 1.632 -1.305 1.00 72.88 92 THR A N 1
ATOM 672 C CA . THR A 1 92 ? -11.899 2.729 -2.111 1.00 72.88 92 THR A CA 1
ATOM 673 C C . THR A 1 92 ? -11.758 3.960 -1.232 1.00 72.88 92 THR A C 1
ATOM 675 O O . THR A 1 92 ? -12.758 4.473 -0.718 1.00 72.88 92 THR A O 1
ATOM 678 N N . ASN A 1 93 ? -10.537 4.445 -1.080 1.00 67.19 93 ASN A N 1
ATOM 679 C CA . ASN A 1 93 ? -10.286 5.693 -0.393 1.00 67.19 93 ASN A CA 1
ATOM 680 C C . ASN A 1 93 ? -10.811 6.884 -1.217 1.00 67.19 93 ASN A C 1
ATOM 682 O O . ASN A 1 93 ? -10.548 7.006 -2.413 1.00 67.19 93 ASN A O 1
ATOM 686 N N . THR A 1 94 ? -11.609 7.740 -0.579 1.00 59.75 94 THR A N 1
ATOM 687 C CA . THR A 1 94 ? -12.199 8.945 -1.187 1.00 59.75 94 THR A CA 1
ATOM 688 C C . THR A 1 94 ? -11.614 10.236 -0.609 1.00 59.75 94 THR A C 1
ATOM 690 O O . THR A 1 94 ? -12.092 11.326 -0.927 1.00 59.75 94 THR A O 1
ATOM 693 N N . ALA A 1 95 ? -10.646 10.141 0.305 1.00 61.03 95 ALA A N 1
ATOM 694 C CA . ALA A 1 95 ? -10.107 11.269 1.045 1.00 61.03 95 ALA A CA 1
ATOM 695 C C . ALA A 1 95 ? -8.786 11.730 0.432 1.00 61.03 95 ALA A C 1
ATOM 697 O O . ALA A 1 95 ? -7.741 11.190 0.761 1.00 61.03 95 ALA A O 1
ATOM 698 N N . SER A 1 96 ? -8.831 12.785 -0.391 1.00 53.38 96 SER A N 1
ATOM 699 C CA . SER A 1 96 ? -7.623 13.387 -0.973 1.00 53.38 96 SER A CA 1
ATOM 700 C C . SER A 1 96 ? -6.534 13.643 0.086 1.00 53.38 96 SER A C 1
ATOM 702 O O . SER A 1 96 ? -6.770 14.381 1.047 1.00 53.38 96 SER A O 1
ATOM 704 N N . LYS A 1 97 ? -5.332 13.095 -0.141 1.00 60.53 97 LYS A N 1
ATOM 705 C CA . LYS A 1 97 ? -4.107 13.164 0.688 1.00 60.53 97 LYS A CA 1
ATOM 706 C C . LYS A 1 97 ? -3.978 12.099 1.776 1.00 60.53 97 LYS A C 1
ATOM 708 O O . LYS A 1 97 ? -3.204 12.290 2.721 1.00 60.53 97 LYS A O 1
ATOM 713 N N . HIS A 1 98 ? -4.681 10.984 1.659 1.00 66.44 98 HIS A N 1
ATOM 714 C CA . HIS A 1 98 ? -4.493 9.885 2.590 1.00 66.44 98 HIS A CA 1
ATOM 715 C C . HIS A 1 98 ? -3.434 8.918 2.036 1.00 66.44 98 HIS A C 1
ATOM 717 O O . HIS A 1 98 ? -3.714 7.986 1.294 1.00 66.44 98 HIS A O 1
ATOM 723 N N . TYR A 1 99 ? -2.174 9.163 2.412 1.00 71.88 99 TYR A N 1
ATOM 724 C CA . TYR A 1 99 ? -1.022 8.438 1.854 1.00 71.88 99 TYR A CA 1
ATOM 725 C C . TYR A 1 99 ? -0.650 7.138 2.572 1.00 71.88 99 TYR A C 1
ATOM 727 O O . TYR A 1 99 ? 0.302 6.470 2.176 1.00 71.88 99 TYR A O 1
ATOM 735 N N . LYS A 1 100 ? -1.308 6.832 3.692 1.00 85.25 100 LYS A N 1
ATOM 736 C CA . LYS A 1 100 ? -0.961 5.701 4.554 1.00 85.25 100 LYS A CA 1
ATOM 737 C C . LYS A 1 100 ? -2.082 4.672 4.557 1.00 85.25 100 LYS A C 1
ATOM 739 O O . LYS A 1 100 ? -3.225 5.081 4.675 1.00 85.25 100 LYS A O 1
ATOM 744 N N . PRO A 1 101 ? -1.777 3.367 4.511 1.00 92.56 101 PRO A N 1
ATOM 745 C CA . PRO A 1 101 ? -2.810 2.344 4.568 1.00 92.56 101 PRO A CA 1
ATOM 746 C C . PRO A 1 101 ? -3.706 2.504 5.798 1.00 92.56 101 PRO A C 1
ATOM 748 O O . PRO A 1 101 ? -3.220 2.518 6.936 1.00 92.56 101 PRO A O 1
ATOM 751 N N . THR A 1 102 ? -5.012 2.585 5.572 1.00 93.06 102 THR A N 1
ATOM 752 C CA . THR A 1 102 ? -6.012 2.759 6.626 1.00 93.06 102 THR A CA 1
ATOM 753 C C . THR A 1 102 ? -7.175 1.802 6.463 1.00 93.06 102 THR A C 1
ATOM 755 O O . THR A 1 102 ? -7.641 1.557 5.358 1.00 93.06 102 THR A O 1
ATOM 758 N N . ALA A 1 103 ? -7.677 1.277 7.580 1.00 94.94 103 ALA A N 1
ATOM 759 C CA . ALA A 1 103 ? -8.901 0.489 7.653 1.00 94.94 103 ALA A CA 1
ATOM 760 C C . ALA A 1 103 ? -10.045 1.305 8.282 1.00 94.94 103 ALA A C 1
ATOM 762 O O . ALA A 1 103 ? -9.855 1.994 9.285 1.00 94.94 103 ALA A O 1
ATOM 763 N N . ILE A 1 104 ? -11.254 1.180 7.735 1.00 94.88 104 ILE A N 1
ATOM 764 C CA . ILE A 1 104 ? -12.485 1.736 8.322 1.00 94.88 104 ILE A CA 1
ATOM 765 C C . ILE A 1 104 ? -13.218 0.686 9.162 1.00 94.88 104 ILE A C 1
ATOM 767 O O . ILE A 1 104 ? -12.936 -0.510 9.078 1.00 94.88 104 ILE A O 1
ATOM 771 N N . ILE A 1 105 ? -14.193 1.137 9.953 1.00 97.00 105 ILE A N 1
ATOM 772 C CA . ILE A 1 105 ? -15.106 0.255 10.687 1.00 97.00 105 ILE A CA 1
ATOM 773 C C . ILE A 1 105 ? -15.896 -0.613 9.700 1.00 97.00 105 ILE A C 1
ATOM 775 O O . ILE A 1 105 ? -16.704 -0.108 8.911 1.00 97.00 105 ILE A O 1
ATOM 779 N N . ASN A 1 106 ? -15.706 -1.930 9.783 1.00 95.19 106 ASN A N 1
ATOM 780 C CA . ASN A 1 106 ? -16.464 -2.892 8.992 1.00 95.19 106 ASN A CA 1
ATOM 781 C C . ASN A 1 106 ? -17.968 -2.776 9.284 1.00 95.19 106 ASN A C 1
ATOM 783 O O . ASN A 1 106 ? -18.394 -2.578 10.422 1.00 95.19 106 ASN A O 1
ATOM 787 N N . GLY A 1 107 ? -18.786 -2.914 8.240 1.00 90.88 107 GLY A N 1
ATOM 788 C CA . GLY A 1 107 ? -20.242 -2.763 8.328 1.00 90.88 107 GLY A CA 1
ATOM 789 C C . GLY A 1 107 ? -20.731 -1.310 8.353 1.00 90.88 107 GLY A C 1
ATOM 790 O O . GLY A 1 107 ? -21.925 -1.086 8.200 1.00 90.88 107 GLY A O 1
ATOM 791 N N . GLY A 1 108 ? -19.843 -0.317 8.492 1.00 91.50 108 GLY A N 1
ATOM 792 C CA . GLY A 1 108 ? -20.195 1.096 8.304 1.00 91.50 108 GLY A CA 1
ATOM 793 C C . GLY A 1 108 ? -21.107 1.693 9.384 1.00 91.50 108 GLY A C 1
ATOM 794 O O . GLY A 1 108 ? -21.735 2.725 9.149 1.00 91.50 108 GLY A O 1
ATOM 795 N N . HIS A 1 109 ? -21.195 1.072 10.561 1.00 94.25 109 HIS A N 1
ATOM 796 C CA . HIS A 1 109 ? -22.033 1.537 11.669 1.00 94.25 109 HIS A CA 1
ATOM 797 C C . HIS A 1 109 ? -21.200 2.097 12.825 1.00 94.25 109 HIS A C 1
ATOM 799 O O . HIS A 1 109 ? -20.084 1.650 13.077 1.00 94.25 109 HIS A O 1
ATOM 805 N N . SER A 1 110 ? -21.757 3.075 13.543 1.00 97.25 110 SER A N 1
ATOM 806 C CA . SER A 1 110 ? -21.103 3.682 14.705 1.00 97.25 110 SER A CA 1
ATOM 807 C C . SER A 1 110 ? -20.949 2.703 15.874 1.00 97.25 110 SER A C 1
ATOM 809 O O . SER A 1 110 ? -21.792 1.832 16.085 1.00 97.25 110 SER A O 1
ATOM 811 N N . VAL A 1 111 ? -19.907 2.891 16.687 1.00 98.50 111 VAL A N 1
ATOM 812 C CA . VAL A 1 111 ? -19.538 1.995 17.795 1.00 98.50 111 VAL A CA 1
ATOM 813 C C . VAL A 1 111 ? -19.642 2.748 19.116 1.00 98.50 111 VAL A C 1
ATOM 815 O O . VAL A 1 111 ? -18.781 3.560 19.464 1.00 98.50 111 VAL A O 1
ATOM 818 N N . ALA A 1 112 ? -20.722 2.499 19.853 1.00 98.44 112 ALA A N 1
ATOM 819 C CA . ALA A 1 112 ? -20.948 3.096 21.167 1.00 98.44 112 ALA A CA 1
ATOM 820 C C . ALA A 1 112 ? -19.937 2.583 22.220 1.00 98.44 112 ALA A C 1
ATOM 822 O O . ALA A 1 112 ? -19.355 1.509 22.034 1.00 98.44 112 ALA A O 1
ATOM 823 N N . PRO A 1 113 ? -19.751 3.292 23.349 1.00 98.50 113 PRO A N 1
ATOM 824 C CA . PRO A 1 113 ? -18.963 2.800 24.478 1.00 98.50 113 PRO A CA 1
ATOM 825 C C . PRO A 1 113 ? -19.329 1.369 24.890 1.00 98.50 113 PRO A C 1
ATOM 827 O O . PRO A 1 113 ? -20.503 1.007 24.989 1.00 98.50 113 PRO A O 1
ATOM 830 N N . GLY A 1 114 ? -18.312 0.539 25.108 1.00 97.75 114 GLY A N 1
ATOM 831 C CA . GLY A 1 114 ? -18.437 -0.881 25.434 1.00 97.75 114 GLY A CA 1
ATOM 832 C C . GLY A 1 114 ? -18.724 -1.801 24.241 1.00 97.75 114 GLY A C 1
ATOM 833 O O . GLY A 1 114 ? -18.578 -3.016 24.387 1.00 97.75 114 GLY A O 1
ATOM 834 N N . GLN A 1 115 ? -19.088 -1.266 23.070 1.00 98.56 115 GLN A N 1
ATOM 835 C CA . GLN A 1 115 ? -19.307 -2.055 21.854 1.00 98.56 115 GLN A CA 1
ATOM 836 C C . GLN A 1 115 ? -17.994 -2.366 21.130 1.00 98.56 115 GLN A C 1
ATOM 838 O O . GLN A 1 115 ? -16.956 -1.753 21.381 1.00 98.56 115 GLN A O 1
ATOM 843 N N . GLN A 1 116 ? -18.054 -3.344 20.229 1.00 98.56 116 GLN A N 1
ATOM 844 C CA . GLN A 1 116 ? -16.923 -3.799 19.428 1.00 98.56 116 GLN A CA 1
ATOM 845 C C . GLN A 1 116 ? -17.164 -3.532 17.945 1.00 98.56 116 GLN A C 1
ATOM 847 O O . GLN A 1 116 ? -18.300 -3.562 17.476 1.00 98.56 116 GLN A O 1
ATOM 852 N N . ALA A 1 117 ? -16.077 -3.338 17.213 1.00 98.38 117 ALA A N 1
ATOM 853 C CA . ALA A 1 117 ? -16.050 -3.329 15.760 1.00 98.38 117 ALA A CA 1
ATOM 854 C C . ALA A 1 117 ? -14.876 -4.151 15.246 1.00 98.38 117 ALA A C 1
ATOM 856 O O . ALA A 1 117 ? -13.933 -4.450 15.980 1.00 98.38 117 ALA A O 1
ATOM 857 N N . THR A 1 118 ? -14.938 -4.496 13.964 1.00 98.62 118 THR A N 1
ATOM 858 C CA . THR A 1 118 ? -13.806 -5.090 13.263 1.00 98.62 118 THR A CA 1
ATOM 859 C C . THR A 1 118 ? -13.233 -4.113 12.248 1.00 98.62 118 THR A C 1
ATOM 861 O O . THR A 1 118 ? -13.957 -3.310 11.663 1.00 98.62 118 THR A O 1
ATOM 864 N N . PHE A 1 119 ? -11.925 -4.210 12.053 1.00 98.56 119 PHE A N 1
ATOM 865 C CA . PHE A 1 119 ? -11.156 -3.504 11.034 1.00 98.56 119 PHE A CA 1
ATOM 866 C C . PHE A 1 119 ? -10.399 -4.554 10.239 1.00 98.56 119 PHE A C 1
ATOM 868 O O . PHE A 1 119 ? -9.953 -5.546 10.819 1.00 98.56 119 PHE A O 1
ATOM 875 N N . SER A 1 120 ? -10.279 -4.403 8.924 1.00 98.19 120 SER A N 1
ATOM 876 C CA . SER A 1 120 ? -9.615 -5.407 8.086 1.00 98.19 120 SER A CA 1
ATOM 877 C C . SER A 1 120 ? -8.736 -4.776 7.020 1.00 98.19 120 SER A C 1
ATOM 879 O O . SER A 1 120 ? -9.071 -3.732 6.469 1.00 98.19 120 SER A O 1
ATOM 881 N N . MET A 1 121 ? -7.612 -5.433 6.755 1.00 97.56 121 MET A N 1
ATOM 882 C CA . MET A 1 121 ? -6.614 -5.039 5.766 1.00 97.56 121 MET A CA 1
ATOM 883 C C . MET A 1 121 ? -6.034 -6.308 5.141 1.00 97.56 121 MET A C 1
ATOM 885 O O . MET A 1 121 ? -5.790 -7.291 5.853 1.00 97.56 121 MET A O 1
ATOM 889 N N . SER A 1 122 ? -5.832 -6.300 3.826 1.00 97.88 122 SER A N 1
ATOM 890 C CA . SER A 1 122 ? -5.111 -7.378 3.148 1.00 97.88 122 SER A CA 1
ATOM 891 C C . SER A 1 122 ? -3.635 -7.030 3.016 1.00 97.88 122 SER A C 1
ATOM 893 O O . SER A 1 122 ? -3.261 -5.865 3.005 1.00 97.88 122 SER A O 1
ATOM 895 N N . PHE A 1 123 ? -2.799 -8.053 2.936 1.00 98.44 123 PHE A N 1
ATOM 896 C CA . PHE A 1 123 ? -1.347 -7.947 2.877 1.00 98.44 123 PHE A CA 1
ATOM 897 C C . PHE A 1 123 ? -0.815 -8.948 1.864 1.00 98.44 123 PHE A C 1
ATOM 899 O O . PHE A 1 123 ? -1.421 -10.001 1.659 1.00 98.44 123 PHE A O 1
ATOM 906 N N . ILE A 1 124 ? 0.331 -8.642 1.269 1.00 97.94 124 ILE A N 1
ATOM 907 C CA . ILE A 1 124 ? 1.088 -9.544 0.407 1.00 97.94 124 ILE A CA 1
ATOM 908 C C . ILE A 1 124 ? 2.336 -9.966 1.179 1.00 97.94 124 ILE A C 1
ATOM 910 O O . ILE A 1 124 ? 3.156 -9.131 1.545 1.00 97.94 124 ILE A O 1
ATOM 914 N N . ALA A 1 125 ? 2.522 -11.262 1.416 1.00 96.69 125 ALA A N 1
ATOM 915 C CA . ALA A 1 125 ? 3.757 -11.749 2.023 1.00 96.69 125 ALA A CA 1
ATOM 916 C C . ALA A 1 125 ? 4.963 -11.454 1.096 1.00 96.69 125 ALA A C 1
ATOM 918 O O . ALA A 1 125 ? 4.936 -11.888 -0.061 1.00 96.69 125 ALA A O 1
ATOM 919 N N . PRO A 1 126 ? 6.017 -10.754 1.561 1.00 95.19 126 PRO A N 1
ATOM 920 C CA . PRO A 1 126 ? 7.221 -10.497 0.768 1.00 95.19 126 PRO A CA 1
ATOM 921 C C . PRO A 1 126 ? 7.941 -11.760 0.314 1.00 95.19 126 PRO A C 1
ATOM 923 O O . PRO A 1 126 ? 7.728 -12.833 0.870 1.00 95.19 126 PRO A O 1
ATOM 926 N N . GLU A 1 127 ? 8.809 -11.642 -0.692 1.00 92.69 127 GLU A N 1
ATOM 927 C CA . GLU A 1 127 ? 9.621 -12.781 -1.135 1.00 92.69 127 GLU A CA 1
ATOM 928 C C . GLU A 1 127 ? 10.721 -13.170 -0.134 1.00 92.69 127 GLU A C 1
ATOM 930 O O . GLU A 1 127 ? 10.915 -14.368 0.103 1.00 92.69 127 GLU A O 1
ATOM 935 N N . PRO A 1 128 ? 11.475 -12.223 0.464 1.00 91.94 128 PRO A N 1
ATOM 936 C CA . PRO A 1 128 ? 12.487 -12.590 1.439 1.00 91.94 128 PRO A CA 1
ATOM 937 C C . PRO A 1 128 ? 11.843 -13.226 2.673 1.00 91.94 128 PRO A C 1
ATOM 939 O O . PRO A 1 128 ? 10.967 -12.652 3.311 1.00 91.94 128 PRO A O 1
ATOM 942 N N . ALA A 1 129 ? 12.312 -14.419 3.033 1.00 94.44 129 ALA A N 1
ATOM 943 C CA . ALA A 1 129 ? 11.901 -15.061 4.273 1.00 94.44 129 ALA A CA 1
ATOM 944 C C . ALA A 1 129 ? 12.332 -14.218 5.481 1.00 94.44 129 ALA A C 1
ATOM 946 O O . ALA A 1 129 ? 13.437 -13.670 5.508 1.00 94.44 129 ALA A O 1
ATOM 947 N N . GLY A 1 130 ? 11.488 -14.156 6.506 1.00 96.38 130 GLY A N 1
ATOM 948 C CA . GLY A 1 130 ? 11.771 -13.343 7.681 1.00 96.38 130 GLY A CA 1
ATOM 949 C C . GLY A 1 130 ? 10.554 -13.078 8.551 1.00 96.38 130 GLY A C 1
ATOM 950 O O . GLY A 1 130 ? 9.433 -13.480 8.241 1.00 96.38 130 GLY A O 1
ATOM 951 N N . LEU A 1 131 ? 10.798 -12.400 9.669 1.00 97.88 131 LEU A N 1
ATOM 952 C CA . LEU A 1 131 ? 9.746 -11.866 10.523 1.00 97.88 131 LEU A CA 1
ATOM 953 C C . LEU A 1 131 ? 9.387 -10.464 10.033 1.00 97.88 131 LEU A C 1
ATOM 955 O O . LEU A 1 131 ? 10.253 -9.593 9.975 1.00 97.88 131 LEU A O 1
ATOM 959 N N . TYR A 1 132 ? 8.113 -10.258 9.731 1.00 98.38 132 TYR A N 1
ATOM 960 C CA . TYR A 1 132 ? 7.582 -8.978 9.281 1.00 98.38 132 TYR A CA 1
ATOM 961 C C . TYR A 1 132 ? 6.550 -8.478 10.277 1.00 98.38 132 TYR A C 1
ATOM 963 O O . TYR A 1 132 ? 5.832 -9.271 10.893 1.00 98.38 132 TYR A O 1
ATOM 971 N N . THR A 1 133 ? 6.507 -7.168 10.500 1.00 98.25 133 THR A N 1
ATOM 972 C CA . THR A 1 133 ? 5.568 -6.558 11.441 1.00 98.25 133 THR A CA 1
ATOM 973 C C . THR A 1 133 ? 5.193 -5.165 10.982 1.00 98.25 133 THR A C 1
ATOM 975 O O . THR A 1 133 ? 6.048 -4.284 10.953 1.00 98.25 133 THR A O 1
ATOM 978 N N . ASP A 1 134 ? 3.902 -4.966 10.740 1.00 98.44 134 ASP A N 1
ATOM 979 C CA . ASP A 1 134 ? 3.324 -3.643 10.528 1.00 98.44 134 ASP A CA 1
ATOM 980 C C . ASP A 1 134 ? 2.490 -3.254 11.748 1.00 98.44 134 ASP A C 1
ATOM 982 O O . ASP A 1 134 ? 1.858 -4.096 12.400 1.00 98.44 134 ASP A O 1
ATOM 986 N N . THR A 1 135 ? 2.513 -1.964 12.077 1.00 98.19 135 THR A N 1
ATOM 987 C CA . THR A 1 135 ? 1.859 -1.406 13.264 1.00 98.19 135 THR A CA 1
ATOM 988 C C . THR A 1 135 ? 0.742 -0.461 12.854 1.00 98.19 135 THR A C 1
ATOM 990 O O . THR A 1 135 ? 0.867 0.274 11.881 1.00 98.19 135 THR A O 1
ATOM 993 N N . PHE A 1 136 ? -0.345 -0.467 13.614 1.00 98.50 136 PHE A N 1
ATOM 994 C CA . PHE A 1 136 ? -1.534 0.338 13.389 1.00 98.50 136 PHE A CA 1
ATOM 995 C C . PHE A 1 136 ? -1.988 0.982 14.695 1.00 98.50 136 PHE A C 1
ATOM 997 O O . PHE A 1 136 ? -1.758 0.438 15.774 1.00 98.50 136 PHE A O 1
ATOM 1004 N N . GLN A 1 137 ? -2.681 2.111 14.618 1.00 98.50 137 GLN A N 1
ATOM 1005 C CA . GLN A 1 137 ? -3.299 2.732 15.783 1.00 98.50 137 GLN A CA 1
ATOM 1006 C C . GLN A 1 137 ? -4.642 3.348 15.420 1.00 98.50 137 GLN A C 1
ATOM 1008 O O . GLN A 1 137 ? -4.828 3.858 14.312 1.00 98.50 137 GLN A O 1
ATOM 1013 N N . MET A 1 138 ? -5.582 3.281 16.363 1.00 98.50 138 MET A N 1
ATOM 1014 C CA . MET A 1 138 ? -6.871 3.940 16.208 1.00 98.50 138 MET A CA 1
ATOM 1015 C C . MET A 1 138 ? -6.667 5.447 16.059 1.00 98.50 138 MET A C 1
ATOM 1017 O O . MET A 1 138 ? -5.860 6.052 16.768 1.00 98.50 138 MET A O 1
ATOM 1021 N N . ASN A 1 139 ? -7.412 6.043 15.141 1.00 96.94 139 ASN A N 1
ATOM 1022 C CA . ASN A 1 139 ? -7.386 7.456 14.818 1.00 96.94 139 ASN A CA 1
ATOM 1023 C C . ASN A 1 139 ? -8.821 7.997 14.872 1.00 96.94 139 ASN A C 1
ATOM 1025 O O . ASN A 1 139 ? -9.754 7.357 14.383 1.00 96.94 139 ASN A O 1
ATOM 1029 N N . SER A 1 140 ? -9.019 9.117 15.563 1.00 96.69 140 SER A N 1
ATOM 1030 C CA . SER A 1 140 ? -10.342 9.720 15.718 1.00 96.69 140 SER A CA 1
ATOM 1031 C C . SER A 1 140 ? -10.740 10.532 14.487 1.00 96.69 140 SER A C 1
ATOM 1033 O O . SER A 1 140 ? -9.895 10.938 13.696 1.00 96.69 140 SER A O 1
ATOM 1035 N N . ALA A 1 141 ? -12.022 10.883 14.375 1.00 93.06 141 ALA A N 1
ATOM 1036 C CA . ALA A 1 141 ? -12.518 11.758 13.303 1.00 93.06 141 ALA A CA 1
ATOM 1037 C C . ALA A 1 141 ? -11.836 13.148 13.249 1.00 93.06 141 ALA A C 1
ATOM 1039 O O . ALA A 1 141 ? -11.963 13.867 12.261 1.00 93.06 141 ALA A O 1
ATOM 1040 N N . SER A 1 142 ? -11.108 13.531 14.305 1.00 93.50 142 SER A N 1
ATOM 1041 C CA . SER A 1 142 ? -10.309 14.762 14.385 1.00 93.50 142 SER A CA 1
ATOM 1042 C C . SER A 1 142 ? -8.822 14.538 14.073 1.00 93.50 142 SER A C 1
ATOM 1044 O O . SER A 1 142 ? -7.992 15.383 14.410 1.00 93.50 142 SER A O 1
ATOM 1046 N N . SER A 1 143 ? -8.465 13.403 13.470 1.00 92.44 143 SER A N 1
ATOM 1047 C CA . SER A 1 143 ? -7.093 13.024 13.117 1.00 92.44 143 SER A CA 1
ATOM 1048 C C . SER A 1 143 ? -6.149 12.822 14.312 1.00 92.44 143 SER A C 1
ATOM 1050 O O . SER A 1 143 ? -4.937 13.009 14.184 1.00 92.44 143 SER A O 1
ATOM 1052 N N . VAL A 1 144 ? -6.673 12.439 15.483 1.00 95.31 144 VAL A N 1
ATOM 1053 C CA . VAL A 1 144 ? -5.876 12.212 16.702 1.00 95.31 144 VAL A CA 1
ATOM 1054 C C . VAL A 1 144 ? -5.743 10.716 16.976 1.00 95.31 144 VAL A C 1
ATOM 1056 O O . VAL A 1 144 ? -6.743 10.013 17.105 1.00 95.31 144 VAL A O 1
ATOM 1059 N N . PHE A 1 145 ? -4.506 10.232 17.095 1.00 97.19 145 PHE A N 1
ATOM 1060 C CA . PHE A 1 145 ? -4.225 8.847 17.470 1.00 97.19 145 PHE A CA 1
ATOM 1061 C C . PHE A 1 145 ? -4.551 8.566 18.941 1.00 97.19 145 PHE A C 1
ATOM 1063 O O . PHE A 1 145 ? -4.232 9.372 19.816 1.00 97.19 145 PHE A O 1
ATOM 1070 N N . PHE A 1 146 ? -5.147 7.407 19.225 1.00 98.31 146 PHE A N 1
ATOM 1071 C CA . PHE A 1 146 ? -5.518 6.993 20.579 1.00 98.31 146 PHE A CA 1
ATOM 1072 C C . PHE A 1 146 ? -5.473 5.468 20.762 1.00 98.31 146 PHE A C 1
ATOM 1074 O O . PHE A 1 146 ? -5.374 4.702 19.805 1.00 98.31 146 PHE A O 1
ATOM 1081 N N . GLY A 1 147 ? -5.554 5.014 22.017 1.00 97.62 147 GLY A N 1
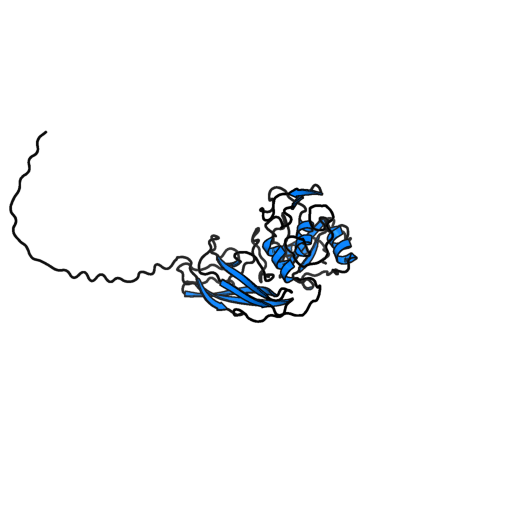ATOM 1082 C CA . GLY A 1 147 ? -5.508 3.589 22.355 1.00 97.62 147 GLY A CA 1
ATOM 1083 C C . GLY A 1 147 ? -4.137 2.935 22.108 1.00 97.62 147 GLY A C 1
ATOM 1084 O O . GLY A 1 147 ? -3.158 3.624 21.807 1.00 97.62 147 GLY A O 1
ATOM 1085 N N . PRO A 1 148 ? -4.032 1.606 22.279 1.00 97.81 148 PRO A N 1
ATOM 1086 C CA . PRO A 1 148 ? -2.786 0.876 22.075 1.00 97.81 148 PRO A CA 1
ATOM 1087 C C . PRO A 1 148 ? -2.427 0.748 20.589 1.00 97.81 148 PRO A C 1
ATOM 1089 O O . PRO A 1 148 ? -3.291 0.797 19.714 1.00 97.81 148 PRO A O 1
ATOM 1092 N N . MET A 1 149 ? -1.144 0.498 20.326 1.00 98.25 149 MET A N 1
ATOM 1093 C CA . MET A 1 149 ? -0.681 0.034 19.019 1.00 98.25 149 MET A CA 1
ATOM 1094 C C . MET A 1 149 ? -1.176 -1.396 18.770 1.00 98.25 149 MET A C 1
ATOM 1096 O O . MET A 1 149 ? -1.001 -2.280 19.611 1.00 98.25 149 MET A O 1
ATOM 1100 N N . LEU A 1 150 ? -1.780 -1.618 17.610 1.00 98.44 150 LEU A N 1
ATOM 1101 C CA . LEU A 1 150 ? -2.174 -2.922 17.088 1.00 98.44 150 LEU A CA 1
ATOM 1102 C C . LEU A 1 150 ? -1.134 -3.378 16.064 1.00 98.44 150 LEU A C 1
ATOM 1104 O O . LEU A 1 150 ? -0.469 -2.552 15.448 1.00 98.44 150 LEU A O 1
ATOM 1108 N N . THR A 1 151 ? -0.974 -4.685 15.870 1.00 98.06 151 THR A N 1
ATOM 1109 C CA . THR A 1 151 ? 0.027 -5.214 14.931 1.00 98.06 151 THR A CA 1
ATOM 1110 C C . THR A 1 151 ? -0.546 -6.309 14.048 1.00 98.06 151 THR A C 1
ATOM 1112 O O . THR A 1 151 ? -1.527 -6.967 14.405 1.00 98.06 151 THR A O 1
ATOM 1115 N N . VAL A 1 152 ? 0.090 -6.498 12.899 1.00 98.44 152 VAL A N 1
ATOM 1116 C CA . VAL A 1 152 ? 0.091 -7.749 12.141 1.00 98.44 152 VAL A CA 1
ATOM 1117 C C . VAL A 1 152 ? 1.529 -8.250 12.127 1.00 98.44 152 VAL A C 1
ATOM 1119 O O . VAL A 1 152 ? 2.434 -7.499 11.772 1.00 98.44 152 VAL A O 1
ATOM 1122 N N . GLN A 1 153 ? 1.758 -9.488 12.563 1.00 98.38 153 GLN A N 1
ATOM 1123 C CA . GLN A 1 153 ? 3.093 -10.079 12.603 1.00 98.38 153 GLN A CA 1
ATOM 1124 C C . GLN A 1 153 ? 3.060 -11.502 12.063 1.00 98.38 153 GLN A C 1
ATOM 1126 O O . GLN A 1 153 ? 2.431 -12.385 12.646 1.00 98.38 153 GLN A O 1
ATOM 1131 N N . VAL A 1 154 ? 3.805 -11.734 10.988 1.00 98.62 154 VAL A N 1
ATOM 1132 C CA . VAL A 1 154 ? 3.881 -13.031 10.312 1.00 98.62 154 VAL A CA 1
ATOM 1133 C C . VAL A 1 154 ? 5.327 -13.450 10.112 1.00 98.62 154 VAL A C 1
ATOM 1135 O O . VAL A 1 154 ? 6.234 -12.619 10.025 1.00 98.62 154 VAL A O 1
ATOM 1138 N N . THR A 1 155 ? 5.542 -14.758 10.032 1.00 98.44 155 THR A N 1
ATOM 1139 C CA . THR A 1 155 ? 6.829 -15.332 9.642 1.00 98.44 155 THR A CA 1
ATOM 1140 C C . THR A 1 155 ? 6.720 -15.815 8.204 1.00 98.44 155 THR A C 1
ATOM 1142 O O . THR A 1 155 ? 6.106 -16.845 7.928 1.00 98.44 155 THR A O 1
ATOM 1145 N N . VAL A 1 156 ? 7.314 -15.066 7.281 1.00 97.31 156 VAL A N 1
ATOM 1146 C CA . VAL A 1 156 ? 7.389 -15.445 5.871 1.00 97.31 156 VAL A CA 1
ATOM 1147 C C . VAL A 1 156 ? 8.365 -16.606 5.727 1.00 97.31 156 VAL A C 1
ATOM 1149 O O . VAL A 1 156 ? 9.525 -16.521 6.141 1.00 97.31 156 VAL A O 1
ATOM 1152 N N . GLN A 1 157 ? 7.882 -17.704 5.157 1.00 96.38 157 GLN A N 1
ATOM 1153 C CA . GLN A 1 157 ? 8.670 -18.907 4.922 1.00 96.38 157 GLN A CA 1
ATOM 1154 C C . GLN A 1 157 ? 9.578 -18.751 3.695 1.00 96.38 157 GLN A C 1
ATOM 1156 O O . GLN A 1 157 ? 9.346 -17.929 2.816 1.00 96.38 157 GLN A O 1
ATOM 1161 N N . SER A 1 158 ? 10.629 -19.565 3.614 1.00 91.06 158 SER A N 1
ATOM 1162 C CA . SER A 1 158 ? 11.483 -19.602 2.423 1.00 91.06 158 SER A CA 1
ATOM 1163 C C . SER A 1 158 ? 10.835 -20.440 1.324 1.00 91.06 158 SER A C 1
ATOM 1165 O O . SER A 1 158 ? 10.535 -21.611 1.552 1.00 91.06 158 SER A O 1
ATOM 1167 N N . ALA A 1 159 ? 10.674 -19.870 0.128 1.00 81.81 159 ALA A N 1
ATOM 1168 C CA . ALA A 1 159 ? 10.257 -20.599 -1.076 1.00 81.81 159 ALA A CA 1
ATOM 1169 C C . ALA A 1 159 ? 11.434 -21.027 -1.978 1.00 81.81 159 ALA A C 1
ATOM 1171 O O . ALA A 1 159 ? 11.218 -21.589 -3.051 1.00 81.81 159 ALA A O 1
ATOM 1172 N N . GLY A 1 160 ? 12.683 -20.790 -1.553 1.00 74.94 160 GLY A N 1
ATOM 1173 C CA . GLY A 1 160 ? 13.864 -20.905 -2.417 1.00 74.94 160 GLY A CA 1
ATOM 1174 C C . GLY A 1 160 ? 14.059 -19.671 -3.310 1.00 74.94 160 GLY A C 1
ATOM 1175 O O . GLY A 1 160 ? 13.169 -18.840 -3.450 1.00 74.94 160 GLY A O 1
ATOM 1176 N N . SER A 1 161 ? 15.254 -19.505 -3.889 1.00 65.75 161 SER A N 1
ATOM 1177 C CA . SER A 1 161 ? 15.546 -18.331 -4.722 1.00 65.75 161 SER A CA 1
ATOM 1178 C C . SER A 1 161 ? 14.829 -18.433 -6.059 1.00 65.75 161 SER A C 1
ATOM 1180 O O . SER A 1 161 ? 15.120 -19.304 -6.879 1.00 65.75 161 SER A O 1
ATOM 1182 N N . THR A 1 162 ? 13.934 -17.486 -6.301 1.00 64.94 162 THR A N 1
ATOM 1183 C CA . THR A 1 162 ? 13.441 -17.192 -7.637 1.00 64.94 162 THR A CA 1
ATOM 1184 C C . THR A 1 162 ? 13.556 -15.676 -7.801 1.00 64.94 162 THR A C 1
ATOM 1186 O O . THR A 1 162 ? 12.987 -14.925 -7.016 1.00 64.94 162 THR A O 1
ATOM 1189 N N . ASN A 1 163 ? 14.375 -15.205 -8.751 1.00 69.81 163 ASN A N 1
ATOM 1190 C CA . ASN A 1 163 ? 14.588 -13.775 -9.052 1.00 69.81 163 ASN A CA 1
ATOM 1191 C C . ASN A 1 163 ? 13.324 -13.142 -9.675 1.00 69.81 163 ASN A C 1
ATOM 1193 O O . ASN A 1 163 ? 13.372 -12.600 -10.777 1.00 69.81 163 ASN A O 1
ATOM 1197 N N . GLN A 1 164 ? 12.174 -13.293 -9.024 1.00 83.56 164 GLN A N 1
ATOM 1198 C CA . GLN A 1 164 ? 10.888 -12.811 -9.502 1.00 83.56 164 GLN A CA 1
ATOM 1199 C C . GLN A 1 164 ? 10.588 -11.428 -8.939 1.00 83.56 164 GLN A C 1
ATOM 1201 O O . GLN A 1 164 ? 11.145 -11.004 -7.928 1.00 83.56 164 GLN A O 1
ATOM 1206 N N . TYR A 1 165 ? 9.640 -10.774 -9.594 1.00 93.00 165 TYR A N 1
ATOM 1207 C CA . TYR A 1 165 ? 9.050 -9.530 -9.144 1.00 93.00 165 TYR A CA 1
ATOM 1208 C C . TYR A 1 165 ? 8.375 -9.680 -7.769 1.00 93.00 165 TYR A C 1
ATOM 1210 O O . TYR A 1 165 ? 7.492 -10.526 -7.592 1.00 93.00 165 TYR A O 1
ATOM 1218 N N . ASP A 1 166 ? 8.789 -8.858 -6.805 1.00 95.25 166 ASP A N 1
ATOM 1219 C CA . ASP A 1 166 ? 8.257 -8.838 -5.441 1.00 95.25 166 ASP A CA 1
ATOM 1220 C C . ASP A 1 166 ? 7.138 -7.793 -5.312 1.00 95.25 166 ASP A C 1
ATOM 1222 O O . ASP A 1 166 ? 7.371 -6.610 -5.051 1.00 95.25 166 ASP A O 1
ATOM 1226 N N . ARG A 1 167 ? 5.894 -8.243 -5.497 1.00 96.31 167 ARG A N 1
ATOM 1227 C CA . ARG A 1 167 ? 4.705 -7.382 -5.400 1.00 96.31 167 ARG A CA 1
ATOM 1228 C C . ARG A 1 167 ? 4.544 -6.743 -4.027 1.00 96.31 167 ARG A C 1
ATOM 1230 O O . ARG A 1 167 ? 4.147 -5.585 -3.956 1.00 96.31 167 ARG A O 1
ATOM 1237 N N . ALA A 1 168 ? 4.878 -7.460 -2.955 1.00 96.75 168 ALA A N 1
ATOM 1238 C CA . ALA A 1 168 ? 4.751 -6.922 -1.607 1.00 96.75 168 ALA A CA 1
ATOM 1239 C C . ALA A 1 168 ? 5.667 -5.717 -1.425 1.00 96.75 168 ALA A C 1
ATOM 1241 O O . ALA A 1 168 ? 5.212 -4.657 -1.013 1.00 96.75 168 ALA A O 1
ATOM 1242 N N . ARG A 1 169 ? 6.940 -5.846 -1.818 1.00 96.62 169 ARG A N 1
ATOM 1243 C CA . ARG A 1 169 ? 7.890 -4.733 -1.730 1.00 96.62 169 ARG A CA 1
ATOM 1244 C C . ARG A 1 169 ? 7.517 -3.580 -2.646 1.00 96.62 169 ARG A C 1
ATOM 1246 O O . ARG A 1 169 ? 7.718 -2.439 -2.251 1.00 96.62 169 ARG A O 1
ATOM 1253 N N . ALA A 1 170 ? 6.974 -3.850 -3.832 1.00 97.50 170 ALA A N 1
ATOM 1254 C CA . ALA A 1 170 ? 6.503 -2.791 -4.717 1.00 97.50 170 ALA A CA 1
ATOM 1255 C C . ALA A 1 170 ? 5.343 -1.994 -4.100 1.00 97.50 170 ALA A C 1
ATOM 1257 O O . ALA A 1 170 ? 5.387 -0.764 -4.077 1.00 97.50 170 ALA A O 1
ATOM 1258 N N . VAL A 1 171 ? 4.349 -2.689 -3.535 1.00 96.88 171 VAL A N 1
ATOM 1259 C CA . VAL A 1 171 ? 3.206 -2.064 -2.850 1.00 96.88 171 VAL A CA 1
ATOM 1260 C C . VAL A 1 171 ? 3.652 -1.328 -1.588 1.00 96.88 171 VAL A C 1
ATOM 1262 O O . VAL A 1 171 ? 3.315 -0.157 -1.425 1.00 96.88 171 VAL A O 1
ATOM 1265 N N . SER A 1 172 ? 4.488 -1.944 -0.745 1.00 97.00 172 SER A N 1
ATOM 1266 C CA . SER A 1 172 ? 5.057 -1.280 0.434 1.00 97.00 172 SER A CA 1
ATOM 1267 C C . SER A 1 172 ? 5.834 -0.026 0.055 1.00 97.00 172 SER A C 1
ATOM 1269 O O . SER A 1 172 ? 5.725 0.994 0.731 1.00 97.00 172 SER A O 1
ATOM 1271 N N . PHE A 1 173 ? 6.604 -0.067 -1.034 1.00 96.69 173 PHE A N 1
ATOM 1272 C CA . PHE A 1 173 ? 7.329 1.099 -1.517 1.00 96.69 173 PHE A CA 1
ATOM 1273 C C . PHE A 1 173 ? 6.368 2.234 -1.875 1.00 96.69 173 PHE A C 1
ATOM 1275 O O . PHE A 1 173 ? 6.540 3.354 -1.395 1.00 96.69 173 PHE A O 1
ATOM 1282 N N . ALA A 1 174 ? 5.318 1.939 -2.644 1.00 94.69 174 ALA A N 1
ATOM 1283 C CA . ALA A 1 174 ? 4.3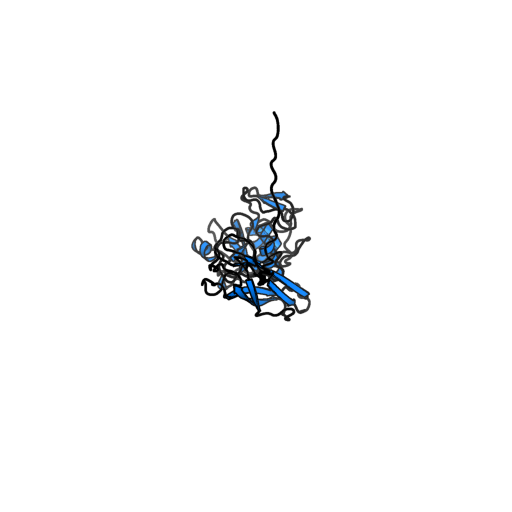09 2.927 -3.000 1.00 94.69 174 ALA A CA 1
ATOM 1284 C C . ALA A 1 174 ? 3.621 3.524 -1.757 1.00 94.69 174 ALA A C 1
ATOM 1286 O O . ALA A 1 174 ? 3.582 4.745 -1.606 1.00 94.69 174 ALA A O 1
ATOM 1287 N N . ASN A 1 175 ? 3.177 2.685 -0.817 1.00 93.75 175 ASN A N 1
ATOM 1288 C CA . ASN A 1 175 ? 2.551 3.107 0.445 1.00 93.75 175 ASN A CA 1
ATOM 1289 C C . ASN A 1 175 ? 3.495 3.933 1.343 1.00 93.75 175 ASN A C 1
ATOM 1291 O O . ASN A 1 175 ? 3.079 4.801 2.119 1.00 93.75 175 ASN A O 1
ATOM 1295 N N . ASN A 1 176 ? 4.800 3.677 1.262 1.00 94.38 176 ASN A N 1
ATOM 1296 C CA . ASN A 1 176 ? 5.795 4.411 2.033 1.00 94.38 176 ASN A CA 1
ATOM 1297 C C . ASN A 1 176 ? 6.131 5.769 1.418 1.00 94.38 176 ASN A C 1
ATOM 1299 O O . ASN A 1 176 ? 6.387 6.705 2.181 1.00 94.38 176 ASN A O 1
ATOM 1303 N N . TYR A 1 177 ? 6.090 5.878 0.088 1.00 93.06 177 TYR A N 1
ATOM 1304 C CA . TYR A 1 177 ? 6.663 7.002 -0.647 1.00 93.06 177 TYR A CA 1
ATOM 1305 C C . TYR A 1 177 ? 5.676 7.843 -1.453 1.00 93.06 177 TYR A C 1
ATOM 1307 O O . TYR A 1 177 ? 6.048 8.931 -1.841 1.00 93.06 177 TYR A O 1
ATOM 1315 N N . ALA A 1 178 ? 4.407 7.476 -1.632 1.00 89.81 178 ALA A N 1
ATOM 1316 C CA . ALA A 1 178 ? 3.477 8.291 -2.432 1.00 89.81 178 ALA A CA 1
ATOM 1317 C C . ALA A 1 178 ? 3.344 9.765 -1.972 1.00 89.81 178 ALA A C 1
ATOM 1319 O O . ALA A 1 178 ? 3.032 10.644 -2.773 1.00 89.81 178 ALA A O 1
ATOM 1320 N N . GLY A 1 179 ? 3.579 10.045 -0.683 1.00 88.00 179 GLY A N 1
ATOM 1321 C CA . GLY A 1 179 ? 3.609 11.402 -0.118 1.00 88.00 179 GLY A CA 1
ATOM 1322 C C . GLY A 1 179 ? 5.011 11.992 0.092 1.00 88.00 179 GLY A C 1
ATOM 1323 O O . GLY A 1 179 ? 5.127 13.109 0.603 1.00 88.00 179 GLY A O 1
ATOM 1324 N N . TYR A 1 180 ? 6.074 11.264 -0.260 1.00 91.00 180 TYR A N 1
ATOM 1325 C CA . TYR A 1 180 ? 7.459 11.616 0.054 1.00 91.00 180 TYR A CA 1
ATOM 1326 C C . TYR A 1 180 ? 8.413 11.345 -1.112 1.00 91.00 180 TYR A C 1
ATOM 1328 O O . TYR A 1 180 ? 8.417 10.270 -1.693 1.00 91.00 180 TYR A O 1
ATOM 1336 N N . VAL A 1 181 ? 9.320 12.283 -1.375 1.00 92.69 181 VAL A N 1
ATOM 1337 C CA . VAL A 1 181 ? 10.426 12.105 -2.318 1.00 92.69 181 VAL A CA 1
ATOM 1338 C C . VAL A 1 181 ? 11.157 10.798 -2.006 1.00 92.69 181 VAL A C 1
ATOM 1340 O O . VAL A 1 181 ? 11.551 10.543 -0.859 1.00 92.69 181 VAL A O 1
ATOM 1343 N N . VAL A 1 182 ? 11.297 9.961 -3.034 1.00 94.19 182 VAL A N 1
ATOM 1344 C CA . VAL A 1 182 ? 11.817 8.596 -2.923 1.00 94.19 182 VAL A CA 1
ATOM 1345 C C . VAL A 1 182 ? 13.266 8.579 -2.398 1.00 94.19 182 VAL A C 1
ATOM 1347 O O . VAL A 1 182 ? 13.941 9.611 -2.355 1.00 94.19 182 VAL A O 1
ATOM 1350 N N . PRO A 1 183 ? 13.792 7.414 -1.976 1.00 95.25 183 PRO A N 1
ATOM 1351 C CA . PRO A 1 183 ? 15.113 7.296 -1.363 1.00 95.25 183 PRO A CA 1
ATOM 1352 C C . PRO A 1 183 ? 16.320 7.794 -2.158 1.00 95.25 183 PRO A C 1
ATOM 1354 O O . PRO A 1 183 ? 17.357 8.028 -1.533 1.00 95.25 183 PRO A O 1
ATOM 1357 N N . ASP A 1 184 ? 16.235 7.945 -3.483 1.00 94.19 184 ASP A N 1
ATOM 1358 C CA . ASP A 1 184 ? 17.300 8.587 -4.266 1.00 94.19 184 ASP A CA 1
ATOM 1359 C C . ASP A 1 184 ? 17.370 10.115 -4.036 1.00 94.19 184 ASP A C 1
ATOM 1361 O O . ASP A 1 184 ? 18.413 10.726 -4.263 1.00 94.19 184 ASP A O 1
ATOM 1365 N N . GLY A 1 185 ? 16.309 10.712 -3.478 1.00 94.19 185 GLY A N 1
ATOM 1366 C CA . GLY A 1 185 ? 16.213 12.113 -3.076 1.00 94.19 185 GLY A CA 1
ATOM 1367 C C . GLY A 1 185 ? 15.894 13.092 -4.206 1.00 94.19 185 GLY A C 1
ATOM 1368 O O . GLY A 1 185 ? 15.912 14.305 -3.963 1.00 94.19 185 GLY A O 1
ATOM 1369 N N . TYR A 1 1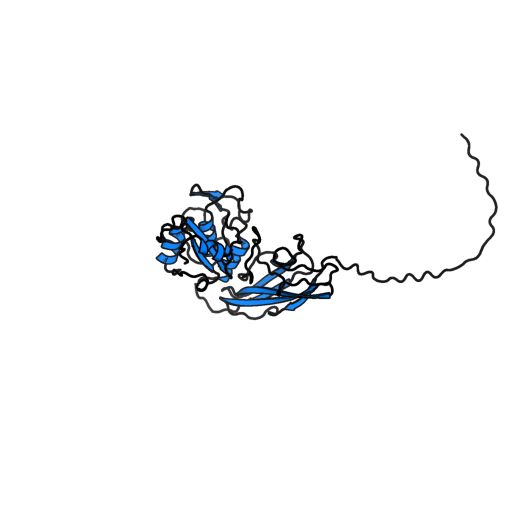86 ? 15.616 12.596 -5.411 1.00 93.44 186 TYR A N 1
ATOM 1370 C CA . TYR A 1 186 ? 15.319 13.410 -6.583 1.00 93.44 186 TYR A CA 1
ATOM 1371 C C . TYR A 1 186 ? 13.825 13.437 -6.898 1.00 93.44 186 TYR A C 1
ATOM 1373 O O . TYR A 1 186 ? 13.088 12.519 -6.559 1.00 93.44 186 TYR A O 1
ATOM 1381 N N . PHE A 1 187 ? 13.397 14.521 -7.540 1.00 91.88 187 PHE A N 1
ATOM 1382 C CA . PHE A 1 187 ? 12.027 14.716 -8.005 1.00 91.88 187 PHE A CA 1
ATOM 1383 C C . PHE A 1 187 ? 12.049 15.403 -9.371 1.00 91.88 187 PHE A C 1
ATOM 1385 O O . PHE A 1 187 ? 12.751 16.409 -9.550 1.00 91.88 187 PHE A O 1
ATOM 1392 N N . TRP A 1 188 ? 11.289 14.869 -10.321 1.00 90.75 188 TRP A N 1
ATOM 1393 C CA . TRP A 1 188 ? 11.160 15.365 -11.685 1.00 90.75 188 TRP A CA 1
ATOM 1394 C C . TRP A 1 188 ? 10.053 16.413 -11.828 1.00 90.75 188 TRP A C 1
ATOM 1396 O O . TRP A 1 188 ? 8.998 16.353 -11.202 1.00 90.75 188 TRP A O 1
ATOM 1406 N N . THR A 1 189 ? 10.298 17.403 -12.683 1.00 85.06 189 THR A N 1
ATOM 1407 C CA . THR A 1 189 ? 9.397 18.531 -12.946 1.00 85.06 189 THR A CA 1
ATOM 1408 C C . THR A 1 189 ? 8.938 18.542 -14.401 1.00 85.06 189 THR A C 1
ATOM 1410 O O . THR A 1 189 ? 9.644 18.041 -15.275 1.00 85.06 189 THR A O 1
ATOM 1413 N N . ASN A 1 190 ? 7.816 19.215 -14.689 1.00 74.88 190 ASN A N 1
ATOM 1414 C CA . ASN A 1 190 ? 7.190 19.271 -16.027 1.00 74.88 190 ASN A CA 1
ATOM 1415 C C . ASN A 1 190 ? 8.068 19.851 -17.152 1.00 74.88 190 ASN A C 1
ATOM 1417 O O . ASN A 1 190 ? 7.728 19.802 -18.328 1.00 74.88 190 ASN A O 1
ATOM 1421 N N . SER A 1 191 ? 9.225 20.415 -16.814 1.00 71.38 191 SER A N 1
ATOM 1422 C CA . SER A 1 191 ? 10.249 20.838 -17.770 1.00 71.38 191 SER A CA 1
ATOM 1423 C C . SER A 1 191 ? 11.195 19.703 -18.189 1.00 71.38 191 SER A C 1
ATOM 1425 O O . SER A 1 191 ? 12.279 19.988 -18.697 1.00 71.38 191 SER A O 1
ATOM 1427 N N . SER A 1 192 ? 10.847 18.437 -17.915 1.00 77.88 192 SER A N 1
ATOM 1428 C CA . SER A 1 192 ? 11.720 17.265 -18.107 1.00 77.88 192 SER A CA 1
ATOM 1429 C C . SER A 1 192 ? 13.074 17.376 -17.384 1.00 77.88 192 SER A C 1
ATOM 1431 O O . SER A 1 192 ? 14.072 16.791 -17.809 1.00 77.88 192 SER A O 1
ATOM 1433 N N . GLY A 1 193 ? 13.118 18.155 -16.300 1.00 87.75 193 GLY A N 1
ATOM 1434 C CA . GLY A 1 193 ? 14.278 18.311 -15.422 1.00 87.75 193 GLY A CA 1
ATOM 1435 C C . GLY A 1 193 ? 14.037 17.638 -14.076 1.00 87.75 193 GLY A C 1
ATOM 1436 O O . GLY A 1 193 ? 12.916 17.243 -13.773 1.00 87.75 193 GLY A O 1
ATOM 1437 N N . PHE A 1 194 ? 15.080 17.531 -13.256 1.00 91.56 194 PHE A N 1
ATOM 1438 C CA . PHE A 1 194 ? 14.974 17.016 -11.893 1.00 91.56 194 PHE A CA 1
ATOM 1439 C C . PHE A 1 194 ? 15.777 17.873 -10.917 1.00 91.56 194 PHE A C 1
ATOM 1441 O O . PHE A 1 194 ? 16.787 18.481 -11.282 1.00 91.56 194 PHE A O 1
ATOM 1448 N N . TYR A 1 195 ? 15.351 17.880 -9.656 1.00 91.94 195 TYR A N 1
ATOM 1449 C CA . TYR A 1 195 ? 16.044 18.557 -8.562 1.00 91.94 195 TYR A CA 1
ATOM 1450 C C . TYR A 1 195 ? 16.206 17.621 -7.370 1.00 91.94 195 TYR A C 1
ATOM 1452 O O . TYR A 1 195 ? 15.400 16.718 -7.153 1.00 91.94 195 TYR A O 1
ATOM 1460 N N . PHE A 1 196 ? 17.257 17.846 -6.586 1.00 94.12 196 PHE A N 1
ATOM 1461 C CA . PHE A 1 196 ? 17.448 17.150 -5.321 1.00 94.12 196 PHE A CA 1
ATOM 1462 C C . PHE A 1 196 ? 16.661 17.867 -4.223 1.00 94.12 196 PHE A C 1
ATOM 1464 O O . PHE A 1 196 ? 17.022 18.976 -3.826 1.00 94.12 196 PHE A O 1
ATOM 1471 N N . TYR A 1 197 ? 15.604 17.229 -3.730 1.00 92.00 197 TYR A N 1
ATOM 1472 C CA . TYR A 1 197 ? 14.809 17.718 -2.597 1.00 92.00 197 TYR A CA 1
ATOM 1473 C C . TYR A 1 197 ? 15.186 17.028 -1.283 1.00 92.00 197 TYR A C 1
ATOM 1475 O O . TYR A 1 197 ? 14.847 17.517 -0.207 1.00 92.00 197 TYR A O 1
ATOM 1483 N N . GLY A 1 198 ? 15.930 15.924 -1.371 1.00 94.12 198 GLY A N 1
ATOM 1484 C CA . GLY A 1 198 ? 16.311 15.104 -0.233 1.00 94.12 198 GLY A CA 1
ATOM 1485 C C . GLY A 1 198 ? 15.352 13.936 -0.024 1.00 94.12 198 GLY A C 1
ATOM 1486 O O . GLY A 1 198 ? 14.138 14.047 -0.171 1.00 94.12 198 GLY A O 1
ATOM 1487 N N . SER A 1 199 ? 15.927 12.791 0.332 1.00 94.06 199 SER A N 1
ATOM 1488 C CA . SER A 1 199 ? 15.189 11.559 0.614 1.00 94.06 199 SER A CA 1
ATOM 1489 C C . SER A 1 199 ? 14.190 11.755 1.760 1.00 94.06 199 SER A C 1
ATOM 1491 O O . SER A 1 199 ? 14.547 12.272 2.821 1.00 94.06 199 SER A O 1
ATOM 1493 N N . ASN A 1 200 ? 12.953 11.294 1.565 1.00 92.94 200 ASN A N 1
ATOM 1494 C CA . ASN A 1 200 ? 11.813 11.451 2.476 1.00 92.94 200 ASN A CA 1
ATOM 1495 C C . ASN A 1 200 ? 11.341 12.903 2.697 1.00 92.94 200 ASN A C 1
ATOM 1497 O O . ASN A 1 200 ? 10.545 13.148 3.608 1.00 92.94 200 ASN A O 1
ATOM 1501 N N . ALA A 1 201 ? 11.796 13.876 1.900 1.00 92.56 201 ALA A N 1
ATOM 1502 C CA . ALA A 1 201 ? 11.168 15.195 1.899 1.00 92.56 201 ALA A CA 1
ATOM 1503 C C . ALA A 1 201 ? 9.702 15.063 1.438 1.00 92.56 201 ALA A C 1
ATOM 1505 O O . ALA A 1 201 ? 9.418 14.215 0.594 1.00 92.56 201 ALA A O 1
ATOM 1506 N N . PRO A 1 202 ? 8.752 15.862 1.951 1.00 89.94 202 PRO A N 1
ATOM 1507 C CA . PRO A 1 202 ? 7.397 15.878 1.409 1.00 89.94 202 PRO A CA 1
ATOM 1508 C C . PRO A 1 202 ? 7.415 16.164 -0.094 1.00 89.94 202 PRO A C 1
ATOM 1510 O O . PRO A 1 202 ? 8.161 17.037 -0.546 1.00 89.94 202 PRO A O 1
ATOM 1513 N N . VAL A 1 203 ? 6.584 15.454 -0.857 1.00 86.62 203 VAL A N 1
ATOM 1514 C CA . VAL A 1 203 ? 6.438 15.712 -2.297 1.00 86.62 203 VAL A CA 1
ATOM 1515 C C . VAL A 1 203 ? 6.024 17.178 -2.519 1.00 86.62 203 VAL A C 1
ATOM 1517 O O . VAL A 1 203 ? 5.106 17.658 -1.840 1.00 86.62 203 VAL A O 1
ATOM 1520 N N . PRO A 1 204 ? 6.675 17.919 -3.439 1.00 81.25 204 PRO A N 1
ATOM 1521 C CA . PRO A 1 204 ? 6.289 19.291 -3.758 1.00 81.25 204 PRO A CA 1
ATOM 1522 C C . PRO A 1 204 ? 4.815 19.391 -4.186 1.00 81.25 204 PRO A C 1
ATOM 1524 O O . PRO A 1 204 ? 4.353 18.637 -5.034 1.00 81.25 204 PRO A O 1
ATOM 1527 N N . THR A 1 205 ? 4.066 20.337 -3.607 1.00 73.12 205 THR A N 1
ATOM 1528 C CA . THR A 1 205 ? 2.624 20.527 -3.892 1.00 73.12 205 THR A CA 1
ATOM 1529 C C . THR A 1 205 ? 2.315 21.748 -4.758 1.00 73.12 205 THR A C 1
ATOM 1531 O O . THR A 1 205 ? 1.231 21.841 -5.326 1.00 73.12 205 THR A O 1
ATOM 1534 N N . THR A 1 206 ? 3.246 22.698 -4.855 1.00 65.75 206 THR A N 1
ATOM 1535 C CA . THR A 1 206 ? 3.110 23.930 -5.654 1.00 65.75 206 THR A CA 1
ATOM 1536 C C . THR A 1 206 ? 3.691 23.798 -7.056 1.00 65.75 206 THR A C 1
ATOM 1538 O O . THR A 1 206 ? 3.359 24.585 -7.939 1.00 65.75 206 THR A O 1
ATOM 1541 N N . LEU A 1 207 ? 4.554 22.806 -7.260 1.00 60.94 207 LEU A N 1
ATOM 1542 C CA . LEU A 1 207 ? 5.068 22.406 -8.557 1.00 60.94 207 LEU A CA 1
ATOM 1543 C C . LEU A 1 207 ? 4.318 21.137 -8.939 1.00 60.94 207 LEU A C 1
ATOM 1545 O O . LEU A 1 207 ? 4.472 20.112 -8.280 1.00 60.94 207 LEU A O 1
ATOM 1549 N N . ILE A 1 208 ? 3.486 21.216 -9.974 1.00 58.22 208 ILE A N 1
ATOM 1550 C CA . ILE A 1 208 ? 3.010 20.004 -10.637 1.00 58.22 208 ILE A CA 1
ATOM 1551 C C . ILE A 1 208 ? 4.248 19.423 -11.329 1.00 58.22 208 ILE A C 1
ATOM 1553 O O . ILE A 1 208 ? 4.939 20.149 -12.050 1.00 58.22 208 ILE A O 1
ATOM 1557 N N . GLY A 1 209 ? 4.593 18.185 -10.987 1.00 58.50 209 GLY A N 1
ATOM 1558 C CA . GLY A 1 209 ? 5.754 17.476 -11.516 1.00 58.50 209 GLY A CA 1
ATOM 1559 C C . GLY A 1 209 ? 5.334 16.202 -12.237 1.00 58.50 209 GLY A C 1
ATOM 1560 O O . GLY A 1 209 ? 4.406 15.532 -11.790 1.00 58.50 209 GLY A O 1
ATOM 1561 N N . ASP A 1 210 ? 6.067 15.838 -13.289 1.00 74.38 210 ASP A N 1
ATOM 1562 C CA . ASP A 1 210 ? 5.904 14.593 -14.055 1.00 74.38 210 ASP A CA 1
ATOM 1563 C C . ASP A 1 210 ? 6.552 13.383 -13.356 1.00 74.38 210 ASP A C 1
ATOM 1565 O O . ASP A 1 210 ? 6.854 12.363 -13.977 1.00 74.38 210 ASP A O 1
ATOM 1569 N N . ASP A 1 211 ? 6.768 13.464 -12.042 1.00 88.12 211 ASP A N 1
ATOM 1570 C CA . ASP A 1 211 ? 7.539 12.486 -11.269 1.00 88.12 211 ASP A CA 1
ATOM 1571 C C . ASP A 1 211 ? 6.885 11.099 -11.179 1.00 88.12 211 ASP A C 1
ATOM 1573 O O . ASP A 1 211 ? 7.435 10.161 -10.614 1.00 88.12 211 ASP A O 1
ATOM 1577 N N . CYS A 1 212 ? 5.712 10.942 -11.783 1.00 89.00 212 CYS A N 1
ATOM 1578 C CA . CYS A 1 212 ? 4.965 9.705 -11.891 1.00 89.00 212 CYS A CA 1
ATOM 1579 C C . CYS A 1 212 ? 5.798 8.515 -12.393 1.00 89.00 212 CYS A C 1
ATOM 1581 O O . CYS A 1 212 ? 5.852 7.487 -11.724 1.00 89.00 212 CYS A O 1
ATOM 1583 N N . ALA A 1 213 ? 6.504 8.642 -13.517 1.00 92.25 213 ALA A N 1
ATOM 1584 C CA . ALA A 1 213 ? 7.273 7.541 -14.092 1.00 92.25 213 ALA A CA 1
ATOM 1585 C C . ALA A 1 213 ? 8.550 7.244 -13.299 1.00 92.25 213 ALA A C 1
ATOM 1587 O O . ALA A 1 213 ? 8.934 6.081 -13.167 1.00 92.25 213 ALA A O 1
ATOM 1588 N N . HIS A 1 214 ? 9.169 8.267 -12.703 1.00 94.50 214 HIS A N 1
ATOM 1589 C CA . HIS A 1 214 ? 10.289 8.096 -11.775 1.00 94.50 214 HIS A CA 1
ATOM 1590 C C . HIS A 1 214 ? 9.850 7.355 -10.506 1.00 94.50 214 HIS A C 1
ATOM 1592 O O . HIS A 1 214 ? 10.443 6.332 -10.155 1.00 94.50 214 HIS A O 1
ATOM 1598 N N . PHE A 1 215 ? 8.750 7.782 -9.886 1.00 94.50 215 PHE A N 1
ATOM 1599 C CA . PHE A 1 215 ? 8.151 7.121 -8.731 1.00 94.50 215 PHE A CA 1
ATOM 1600 C C . PHE A 1 215 ? 7.754 5.672 -9.036 1.00 94.50 215 PHE A C 1
ATOM 1602 O O . PHE A 1 215 ? 8.153 4.760 -8.309 1.00 94.50 215 PHE A O 1
ATOM 1609 N N . VAL A 1 216 ? 7.022 5.432 -10.130 1.00 95.56 216 VAL A N 1
ATOM 1610 C CA . VAL A 1 216 ? 6.605 4.082 -10.546 1.00 95.56 216 VAL A CA 1
ATOM 1611 C C . VAL A 1 216 ? 7.829 3.214 -10.840 1.00 95.56 216 VAL A C 1
ATOM 1613 O O . VAL A 1 216 ? 7.886 2.074 -10.380 1.00 95.56 216 VAL A O 1
ATOM 1616 N N . SER A 1 217 ? 8.851 3.757 -11.514 1.00 96.75 217 SER A N 1
ATOM 1617 C CA . SER A 1 217 ? 10.130 3.068 -11.722 1.00 96.75 217 SER A CA 1
ATOM 1618 C C . SER A 1 217 ? 10.774 2.642 -10.404 1.00 96.75 217 SER A C 1
ATOM 1620 O O . SER A 1 217 ? 11.258 1.516 -10.301 1.00 96.75 217 SER A O 1
ATOM 1622 N N . CYS A 1 218 ? 10.765 3.505 -9.384 1.00 96.69 218 CYS A N 1
ATOM 1623 C CA . CYS A 1 218 ? 11.276 3.177 -8.053 1.00 96.69 218 CYS A CA 1
ATOM 1624 C C . CYS A 1 218 ? 10.442 2.084 -7.365 1.00 96.69 218 CYS A C 1
ATOM 1626 O O . CYS A 1 218 ? 11.020 1.159 -6.793 1.00 96.69 218 CYS A O 1
ATOM 1628 N N . CYS A 1 219 ? 9.109 2.149 -7.473 1.00 97.19 219 CYS A N 1
ATOM 1629 C CA . CYS A 1 219 ? 8.193 1.158 -6.901 1.00 97.19 219 CYS A CA 1
ATOM 1630 C C . CYS A 1 219 ? 8.425 -0.237 -7.484 1.00 97.19 219 CYS A C 1
ATOM 1632 O O . CYS A 1 219 ? 8.514 -1.213 -6.747 1.00 97.19 219 CYS A O 1
ATOM 1634 N N . ILE A 1 220 ? 8.542 -0.363 -8.805 1.00 97.56 220 ILE A N 1
ATOM 1635 C CA . ILE A 1 220 ? 8.684 -1.675 -9.453 1.00 97.56 220 ILE A CA 1
ATOM 1636 C C . ILE A 1 220 ? 10.142 -2.146 -9.525 1.00 97.56 220 ILE A C 1
ATOM 1638 O O . ILE A 1 220 ? 10.411 -3.333 -9.712 1.00 97.56 220 ILE A O 1
ATOM 1642 N N . GLY A 1 221 ? 11.085 -1.219 -9.389 1.00 96.19 221 GLY A N 1
ATOM 1643 C CA . GLY A 1 221 ? 12.495 -1.450 -9.630 1.00 96.19 221 GLY A CA 1
ATOM 1644 C C . GLY A 1 221 ? 13.317 -1.830 -8.403 1.00 96.19 221 GLY A C 1
ATOM 1645 O O . GLY A 1 221 ? 12.832 -2.196 -7.330 1.00 96.19 221 GLY A O 1
ATOM 1646 N N . ARG A 1 222 ? 14.628 -1.740 -8.602 1.00 91.69 222 ARG A N 1
ATOM 1647 C CA . ARG A 1 222 ? 15.696 -2.082 -7.666 1.00 91.69 222 ARG A CA 1
ATOM 1648 C C . ARG A 1 222 ? 16.683 -0.919 -7.529 1.00 91.69 222 ARG A C 1
ATOM 1650 O O . ARG A 1 222 ? 17.844 -1.041 -7.922 1.00 91.69 222 ARG A O 1
ATOM 1657 N N . GLN A 1 223 ? 16.241 0.218 -6.994 1.00 89.12 223 GLN A N 1
ATOM 1658 C CA . GLN A 1 223 ? 17.185 1.293 -6.665 1.00 89.12 223 GLN A CA 1
ATOM 1659 C C . GLN A 1 223 ? 18.154 0.856 -5.552 1.00 89.12 223 GLN A C 1
ATOM 1661 O O . GLN A 1 223 ? 17.876 -0.063 -4.778 1.00 89.12 223 GLN A O 1
ATOM 1666 N N . THR A 1 224 ? 19.297 1.528 -5.447 1.00 80.94 224 THR A N 1
ATOM 1667 C CA . THR A 1 224 ? 20.386 1.138 -4.538 1.00 80.94 224 THR A CA 1
ATOM 1668 C C . THR A 1 224 ? 20.028 1.250 -3.060 1.00 80.94 224 THR A C 1
ATOM 1670 O O . THR A 1 224 ? 20.457 0.410 -2.273 1.00 80.94 224 THR A O 1
ATOM 1673 N N . ASN A 1 225 ? 19.253 2.271 -2.687 1.00 80.50 225 ASN A N 1
ATOM 1674 C CA . ASN A 1 225 ? 19.015 2.621 -1.285 1.00 80.50 225 ASN A CA 1
ATOM 1675 C C . ASN A 1 225 ? 17.892 1.787 -0.649 1.00 80.50 225 ASN A C 1
ATOM 1677 O O . ASN A 1 225 ? 17.956 1.483 0.538 1.00 80.50 225 ASN A O 1
ATOM 1681 N N . GLU A 1 226 ? 16.883 1.391 -1.429 1.00 88.81 226 GLU A N 1
ATOM 1682 C CA . GLU A 1 226 ? 15.743 0.594 -0.965 1.00 88.81 226 GLU A CA 1
ATOM 1683 C C . GLU A 1 226 ? 15.034 -0.037 -2.165 1.00 88.81 226 GLU A C 1
ATOM 1685 O O . GLU A 1 226 ? 14.558 0.683 -3.038 1.00 88.81 226 GLU A O 1
ATOM 1690 N N . TRP A 1 227 ? 14.961 -1.368 -2.247 1.00 90.12 227 TRP A N 1
ATOM 1691 C CA . TRP A 1 227 ? 14.282 -1.992 -3.387 1.00 90.12 227 TRP A CA 1
ATOM 1692 C C . TRP A 1 227 ? 12.772 -1.953 -3.191 1.00 90.12 227 TRP A C 1
ATOM 1694 O O . TRP A 1 227 ? 12.288 -2.366 -2.131 1.00 90.12 227 TRP A O 1
ATOM 1704 N N . GLY A 1 228 ? 12.069 -1.561 -4.250 1.00 95.00 228 GLY A N 1
ATOM 1705 C CA . GLY A 1 228 ? 10.680 -1.929 -4.464 1.00 95.00 228 GLY A CA 1
ATOM 1706 C C . GLY A 1 228 ? 10.596 -3.365 -4.991 1.00 95.00 228 GLY A C 1
ATOM 1707 O O . GLY A 1 228 ? 11.192 -4.278 -4.415 1.00 95.00 228 GLY A O 1
ATOM 1708 N N . GLY A 1 229 ? 9.894 -3.574 -6.102 1.00 95.75 229 GLY A N 1
ATOM 1709 C CA . GLY A 1 229 ? 9.617 -4.909 -6.639 1.00 95.75 229 GLY A CA 1
ATOM 1710 C C . GLY A 1 229 ? 10.783 -5.628 -7.319 1.00 95.75 229 GLY A C 1
ATOM 1711 O O . GLY A 1 229 ? 10.672 -6.811 -7.638 1.00 95.75 229 GLY A O 1
ATOM 1712 N N . GLY A 1 230 ? 11.924 -4.965 -7.501 1.00 94.81 230 GLY A N 1
ATOM 1713 C CA . GLY A 1 230 ? 13.171 -5.623 -7.878 1.00 94.81 230 GLY A CA 1
ATOM 1714 C C . GLY A 1 230 ? 13.408 -5.809 -9.380 1.00 94.81 230 GLY A C 1
ATOM 1715 O O . GLY A 1 230 ? 14.409 -6.434 -9.739 1.00 94.81 230 GLY A O 1
ATOM 1716 N N . LEU A 1 231 ? 12.557 -5.264 -10.259 1.00 95.06 231 LEU A N 1
ATOM 1717 C CA . LEU A 1 231 ? 12.804 -5.300 -11.704 1.00 95.06 231 LEU A CA 1
ATOM 1718 C C . LEU A 1 231 ? 14.083 -4.522 -12.069 1.00 95.06 231 LEU A C 1
ATOM 1720 O O . LEU A 1 231 ? 14.401 -3.503 -11.442 1.00 95.06 231 LEU A O 1
ATOM 1724 N N . PRO A 1 232 ? 14.828 -4.955 -13.101 1.00 93.31 232 PRO A N 1
ATOM 1725 C CA . PRO A 1 232 ? 16.020 -4.258 -13.570 1.00 93.31 232 PRO A CA 1
ATOM 1726 C C . PRO A 1 232 ? 15.638 -3.044 -14.434 1.00 93.31 232 PRO A C 1
ATOM 1728 O O . PRO A 1 232 ? 15.838 -3.037 -15.648 1.00 93.31 232 PRO A O 1
ATOM 1731 N N . ILE A 1 233 ? 15.077 -2.009 -13.808 1.00 95.19 233 ILE A N 1
ATOM 1732 C CA . ILE A 1 233 ? 14.696 -0.773 -14.501 1.00 95.19 233 ILE A CA 1
ATOM 1733 C C . ILE A 1 233 ? 15.960 0.053 -14.800 1.00 95.19 233 ILE A C 1
ATOM 1735 O O . ILE A 1 233 ? 16.712 0.362 -13.868 1.00 95.19 233 ILE A O 1
ATOM 1739 N N . PRO A 1 234 ? 16.230 0.405 -16.072 1.00 93.06 234 PRO A N 1
ATOM 1740 C CA . PRO A 1 234 ? 17.400 1.188 -16.440 1.00 93.06 234 PRO A CA 1
ATOM 1741 C C . PRO A 1 234 ? 17.250 2.647 -15.996 1.00 93.06 234 PRO A C 1
ATOM 1743 O O . PRO A 1 234 ? 16.221 3.271 -16.242 1.00 93.06 234 PRO A O 1
ATOM 1746 N N . SER A 1 235 ? 18.308 3.212 -15.412 1.00 91.88 235 SER A N 1
ATOM 1747 C CA . SER A 1 235 ? 18.396 4.653 -15.157 1.00 91.88 235 SER A CA 1
ATOM 1748 C C . SER A 1 235 ? 18.716 5.410 -16.437 1.00 91.88 235 SER A C 1
ATOM 1750 O O . SER A 1 235 ? 19.727 5.131 -17.087 1.00 91.88 235 SER A O 1
ATOM 1752 N N . ARG A 1 236 ? 17.893 6.404 -16.781 1.00 87.88 236 ARG A N 1
ATOM 1753 C CA . ARG A 1 236 ? 18.129 7.231 -17.977 1.00 87.88 236 ARG A CA 1
ATOM 1754 C C . ARG A 1 236 ? 19.004 8.454 -17.710 1.00 87.88 236 ARG A C 1
ATOM 1756 O O . ARG A 1 236 ? 19.764 8.857 -18.586 1.00 87.88 236 ARG A O 1
ATOM 1763 N N . ALA A 1 237 ? 18.909 9.040 -16.521 1.00 90.44 237 ALA A N 1
ATOM 1764 C CA . ALA A 1 237 ? 19.641 10.250 -16.166 1.00 90.44 237 ALA A CA 1
ATOM 1765 C C . ALA A 1 237 ? 20.321 10.086 -14.807 1.00 90.44 237 ALA A C 1
ATOM 1767 O O . ALA A 1 237 ? 19.664 10.016 -13.773 1.00 90.44 237 ALA A O 1
ATOM 1768 N N . SER A 1 238 ? 21.652 10.041 -14.806 1.00 90.19 238 SER A N 1
ATOM 1769 C CA . SER A 1 238 ? 22.422 10.069 -13.562 1.00 90.19 238 SER A CA 1
ATOM 1770 C C . SER A 1 238 ? 22.256 11.429 -12.869 1.00 90.19 238 SER A C 1
ATOM 1772 O O . SER A 1 238 ? 22.289 12.451 -13.561 1.00 90.19 238 SER A O 1
ATOM 1774 N N . PRO A 1 239 ? 22.110 11.482 -11.532 1.00 92.50 239 PRO A N 1
ATOM 1775 C CA . PRO A 1 239 ? 22.193 10.370 -10.570 1.00 92.50 239 PRO A CA 1
ATOM 1776 C C . PRO A 1 239 ? 20.841 9.738 -10.184 1.00 92.50 239 PRO A C 1
ATOM 1778 O O . PRO A 1 239 ? 20.806 8.908 -9.279 1.00 92.50 239 PRO A O 1
ATOM 1781 N N . THR A 1 240 ? 19.741 10.116 -10.839 1.00 93.88 240 THR A N 1
ATOM 1782 C CA . THR A 1 240 ? 18.398 9.587 -10.540 1.00 93.88 240 THR A CA 1
ATOM 1783 C C . THR A 1 240 ? 18.271 8.098 -10.879 1.00 93.88 240 THR A C 1
ATOM 1785 O O . THR A 1 240 ? 18.942 7.575 -11.783 1.00 93.88 240 THR A O 1
ATOM 1788 N N . TYR A 1 241 ? 17.398 7.396 -10.161 1.00 95.31 241 TYR A N 1
ATOM 1789 C CA . TYR A 1 241 ? 17.048 6.020 -10.487 1.00 95.31 241 TYR A CA 1
ATOM 1790 C C . TYR A 1 241 ? 15.902 5.934 -11.506 1.00 95.31 241 TYR A C 1
ATOM 1792 O O . TYR A 1 241 ? 14.961 6.712 -11.460 1.00 95.31 241 TYR A O 1
ATOM 1800 N N . GLY A 1 242 ? 15.936 4.929 -12.384 1.00 94.94 242 GLY A N 1
ATOM 1801 C CA . GLY A 1 242 ? 14.767 4.527 -13.168 1.00 94.94 242 GLY A CA 1
ATOM 1802 C C . GLY A 1 242 ? 14.517 5.303 -14.465 1.00 94.94 242 GLY A C 1
ATOM 1803 O O . GLY A 1 242 ? 15.341 6.100 -14.930 1.00 94.94 242 GLY A O 1
ATOM 1804 N N . GLU A 1 243 ? 13.367 5.017 -15.078 1.00 94.69 243 GLU A N 1
ATOM 1805 C CA . GLU A 1 243 ? 12.925 5.604 -16.339 1.00 94.69 243 GLU A CA 1
ATOM 1806 C C . GLU A 1 243 ? 11.867 6.689 -16.068 1.00 94.69 243 GLU A C 1
ATOM 1808 O O . GLU A 1 243 ? 10.743 6.370 -15.684 1.00 94.69 243 GLU A O 1
ATOM 1813 N N . PRO A 1 244 ? 12.196 7.974 -16.277 1.00 92.19 244 PRO A N 1
ATOM 1814 C CA . PRO A 1 244 ? 11.307 9.085 -15.944 1.00 92.19 244 PRO A CA 1
ATOM 1815 C C . PRO A 1 244 ? 10.285 9.418 -17.046 1.00 92.19 244 PRO A C 1
ATOM 1817 O O . PRO A 1 244 ? 9.540 10.376 -16.897 1.00 92.19 244 PRO A O 1
ATOM 1820 N N . GLY A 1 245 ? 10.250 8.693 -18.173 1.00 91.19 245 GLY A N 1
ATOM 1821 C CA . GLY A 1 245 ? 9.241 8.872 -19.223 1.00 91.19 245 GLY A CA 1
ATOM 1822 C C . GLY A 1 245 ? 8.188 7.764 -19.228 1.00 91.19 245 GLY A C 1
ATOM 1823 O O . GLY A 1 245 ? 8.535 6.608 -19.463 1.00 91.19 245 GLY A O 1
ATOM 1824 N N . ALA A 1 246 ? 6.911 8.121 -19.055 1.00 89.12 246 ALA A N 1
ATOM 1825 C CA . ALA A 1 246 ? 5.770 7.199 -18.993 1.00 89.12 246 ALA A CA 1
ATOM 1826 C C . ALA A 1 246 ? 5.698 6.235 -20.193 1.00 89.12 246 ALA A C 1
ATOM 1828 O O . ALA A 1 246 ? 5.828 5.020 -20.019 1.00 89.12 246 ALA A O 1
ATOM 1829 N N . GLY A 1 247 ? 5.597 6.762 -21.419 1.00 89.75 247 GLY A N 1
ATOM 1830 C CA . GLY A 1 247 ? 5.558 5.943 -22.635 1.00 89.75 247 GLY A CA 1
ATOM 1831 C C . GLY A 1 247 ? 6.754 5.001 -22.783 1.00 89.75 247 GLY A C 1
ATOM 1832 O O . GLY A 1 247 ? 6.584 3.833 -23.131 1.00 89.75 247 GLY A O 1
ATOM 1833 N N . ARG A 1 248 ? 7.976 5.447 -22.457 1.00 93.94 248 ARG A N 1
ATOM 1834 C CA . ARG A 1 248 ? 9.183 4.603 -22.555 1.00 93.94 248 ARG A CA 1
ATOM 1835 C C . ARG A 1 248 ? 9.247 3.546 -21.453 1.00 93.94 248 ARG A C 1
ATOM 1837 O O . ARG A 1 248 ? 9.652 2.418 -21.740 1.00 93.94 248 ARG A O 1
ATOM 1844 N N . LEU A 1 249 ? 8.850 3.891 -20.227 1.00 95.06 249 LEU A N 1
ATOM 1845 C CA . LEU A 1 249 ? 8.768 2.948 -19.114 1.00 95.06 249 LEU A CA 1
ATOM 1846 C C . LEU A 1 249 ? 7.860 1.778 -19.494 1.00 95.06 249 LEU A C 1
ATOM 1848 O O . LEU A 1 249 ? 8.275 0.627 -19.424 1.00 95.06 249 LEU A O 1
ATOM 1852 N N . VAL A 1 250 ? 6.659 2.064 -19.987 1.00 93.88 250 VAL A N 1
ATOM 1853 C CA . VAL A 1 250 ? 5.698 1.014 -20.333 1.00 93.88 250 VAL A CA 1
ATOM 1854 C C . VAL A 1 250 ? 6.103 0.275 -21.612 1.00 93.88 250 VAL A C 1
ATOM 1856 O O . VAL A 1 250 ? 6.345 -0.932 -21.580 1.00 93.88 250 VAL A O 1
ATOM 1859 N N . SER A 1 251 ? 6.230 0.984 -22.738 1.00 93.38 251 SER A N 1
ATOM 1860 C CA . SER A 1 251 ? 6.415 0.349 -24.051 1.00 93.38 251 SER A CA 1
ATOM 1861 C C . SER A 1 251 ? 7.772 -0.343 -24.204 1.00 93.38 251 SER A C 1
ATOM 1863 O O . SER A 1 251 ? 7.854 -1.457 -24.717 1.00 93.38 251 SER A O 1
ATOM 1865 N N . THR A 1 252 ? 8.853 0.303 -23.760 1.00 94.81 252 THR A N 1
ATOM 1866 C CA . THR A 1 252 ? 10.221 -0.164 -24.014 1.00 94.81 252 THR A CA 1
ATOM 1867 C C . THR A 1 252 ? 10.751 -0.985 -22.852 1.00 94.81 252 THR A C 1
ATOM 1869 O O . THR A 1 252 ? 11.309 -2.057 -23.073 1.00 94.81 252 THR A O 1
ATOM 1872 N N . VAL A 1 253 ? 10.611 -0.485 -21.621 1.00 96.00 253 VAL A N 1
ATOM 1873 C CA . VAL A 1 253 ? 11.210 -1.142 -20.454 1.00 96.00 253 VAL A CA 1
ATOM 1874 C C . VAL A 1 253 ? 10.370 -2.333 -20.010 1.00 96.00 253 VAL A C 1
ATOM 1876 O O . VAL A 1 253 ? 10.924 -3.417 -19.861 1.00 96.00 253 VAL A O 1
ATOM 1879 N N . LEU A 1 254 ? 9.059 -2.165 -19.821 1.00 95.88 254 LEU A N 1
ATOM 1880 C CA . LEU A 1 254 ? 8.203 -3.222 -19.282 1.00 95.88 254 LEU A CA 1
ATOM 1881 C C . LEU A 1 254 ? 7.765 -4.230 -20.348 1.00 95.88 254 LEU A C 1
ATOM 1883 O O . LEU A 1 254 ? 8.100 -5.409 -20.231 1.00 95.88 254 LEU A O 1
ATOM 1887 N N . ILE A 1 255 ? 7.079 -3.786 -21.403 1.00 93.81 255 ILE A N 1
ATOM 1888 C CA . ILE A 1 255 ? 6.601 -4.683 -22.470 1.00 93.81 255 ILE A CA 1
ATOM 1889 C C . ILE A 1 255 ? 7.765 -5.143 -23.345 1.00 93.81 255 ILE A C 1
ATOM 1891 O O . ILE A 1 255 ? 8.006 -6.341 -23.474 1.00 93.81 255 ILE A O 1
ATOM 1895 N N . GLY A 1 256 ? 8.530 -4.203 -23.909 1.00 93.94 256 GLY A N 1
ATOM 1896 C CA . GLY A 1 256 ? 9.684 -4.519 -24.755 1.00 93.94 256 GLY A CA 1
ATOM 1897 C C . GLY A 1 256 ? 10.772 -5.324 -24.034 1.00 93.94 256 GLY A C 1
ATOM 1898 O O . GLY A 1 256 ? 11.451 -6.135 -24.662 1.00 93.94 256 GLY A O 1
ATOM 1899 N N . GLY A 1 257 ? 10.908 -5.147 -22.715 1.00 93.88 257 GLY A N 1
ATOM 1900 C CA . GLY A 1 257 ? 11.804 -5.933 -21.863 1.00 93.88 257 GLY A CA 1
ATOM 1901 C C . GLY A 1 257 ? 11.256 -7.300 -21.439 1.00 93.88 257 GLY A C 1
ATOM 1902 O O . GLY A 1 257 ? 12.001 -8.083 -20.853 1.00 93.88 257 GLY A O 1
ATOM 1903 N N . GLY A 1 258 ? 9.987 -7.606 -21.731 1.00 94.06 258 GLY A N 1
ATOM 1904 C CA . GLY A 1 258 ? 9.342 -8.874 -21.378 1.00 94.06 258 GLY A CA 1
ATOM 1905 C C . GLY A 1 258 ? 8.983 -9.022 -19.894 1.00 94.06 258 GLY A C 1
ATOM 1906 O O . GLY A 1 258 ? 8.803 -10.146 -19.427 1.00 94.06 258 GLY A O 1
ATOM 1907 N N . TYR A 1 259 ? 8.896 -7.918 -19.145 1.00 93.94 259 TYR A N 1
ATOM 1908 C CA . TYR A 1 259 ? 8.527 -7.915 -17.722 1.00 93.94 259 TYR A CA 1
ATOM 1909 C C . TYR A 1 259 ? 7.023 -7.758 -17.483 1.00 93.94 259 TYR A C 1
ATOM 1911 O O . TYR A 1 259 ? 6.556 -8.087 -16.394 1.00 93.94 259 TYR A O 1
ATOM 1919 N N . ALA A 1 260 ? 6.278 -7.271 -18.477 1.00 92.94 260 ALA A N 1
ATOM 1920 C CA . ALA A 1 260 ? 4.845 -7.031 -18.374 1.00 92.94 260 ALA A CA 1
ATOM 1921 C C . ALA A 1 260 ? 4.100 -7.427 -19.654 1.00 92.94 260 ALA A C 1
ATOM 1923 O O . ALA A 1 260 ? 4.702 -7.645 -20.709 1.00 92.94 260 ALA A O 1
ATOM 1924 N N . LYS A 1 261 ? 2.776 -7.516 -19.543 1.00 90.00 261 LYS A N 1
ATOM 1925 C CA . LYS A 1 261 ? 1.853 -7.761 -20.651 1.00 90.00 261 LYS A CA 1
ATOM 1926 C C . LYS A 1 261 ? 0.661 -6.830 -20.486 1.00 90.00 261 LYS A C 1
ATOM 1928 O O . LYS A 1 261 ? 0.215 -6.608 -19.372 1.00 90.00 261 LYS A O 1
ATOM 1933 N N . GLU A 1 262 ? 0.115 -6.364 -21.593 1.00 86.50 262 GLU A N 1
ATOM 1934 C CA . GLU A 1 262 ? -1.059 -5.502 -21.556 1.00 86.50 262 GLU A CA 1
ATOM 1935 C C . GLU A 1 262 ? -2.311 -6.262 -21.078 1.00 86.50 262 GLU A C 1
ATOM 1937 O O . GLU A 1 262 ? -2.530 -7.431 -21.424 1.00 86.50 262 GLU A O 1
ATOM 1942 N N . VAL A 1 263 ? -3.125 -5.581 -20.277 1.00 80.94 263 VAL A N 1
ATOM 1943 C CA . VAL A 1 263 ? -4.458 -5.979 -19.820 1.00 80.94 263 VAL A CA 1
ATOM 1944 C C . VAL A 1 263 ? -5.409 -4.790 -19.988 1.00 80.94 263 VAL A C 1
ATOM 1946 O O . VAL A 1 263 ? -4.992 -3.640 -19.994 1.00 80.94 263 VAL A O 1
ATOM 1949 N N . PHE A 1 264 ? -6.709 -5.036 -20.135 1.00 74.56 264 PHE A N 1
ATOM 1950 C CA . PHE A 1 264 ? -7.664 -3.975 -20.515 1.00 74.56 264 PHE A CA 1
ATOM 1951 C C . PHE A 1 264 ? -8.811 -3.810 -19.513 1.00 74.56 264 PHE A C 1
ATOM 1953 O O . PHE A 1 264 ? -9.867 -3.268 -19.831 1.00 74.56 264 PHE A O 1
ATOM 1960 N N . SER A 1 265 ? -8.635 -4.334 -18.302 1.00 74.06 265 SER A N 1
ATOM 1961 C CA . SER A 1 265 ? -9.645 -4.318 -17.252 1.00 74.06 265 SER A CA 1
ATOM 1962 C C . SER A 1 265 ? -8.982 -4.301 -15.886 1.00 74.06 265 SER A C 1
ATOM 1964 O O . SER A 1 265 ? -8.033 -5.040 -15.633 1.00 74.06 265 SER A O 1
ATOM 1966 N N . LEU A 1 266 ? -9.551 -3.530 -14.962 1.00 72.06 266 LEU A N 1
ATOM 1967 C CA . LEU A 1 266 ? -9.129 -3.526 -13.559 1.00 72.06 266 LEU A CA 1
ATOM 1968 C C . LEU A 1 266 ? -9.258 -4.895 -12.889 1.00 72.06 266 LEU A C 1
ATOM 1970 O O . LEU A 1 266 ? -8.525 -5.182 -11.948 1.00 72.06 266 LEU A O 1
ATOM 1974 N N . ASN A 1 267 ? -10.162 -5.747 -13.381 1.00 79.56 267 ASN A N 1
ATOM 1975 C CA . ASN A 1 267 ? -10.323 -7.106 -12.863 1.00 79.56 267 ASN A CA 1
ATOM 1976 C C . ASN A 1 267 ? -9.154 -8.026 -13.239 1.00 79.56 267 ASN A C 1
ATOM 1978 O O . ASN A 1 267 ? -8.968 -9.052 -12.590 1.00 79.56 267 ASN A O 1
ATOM 1982 N N . ASP A 1 268 ? -8.384 -7.666 -14.267 1.00 83.56 268 ASP A N 1
ATOM 1983 C CA . ASP A 1 268 ? -7.207 -8.417 -14.706 1.00 83.56 268 ASP A CA 1
A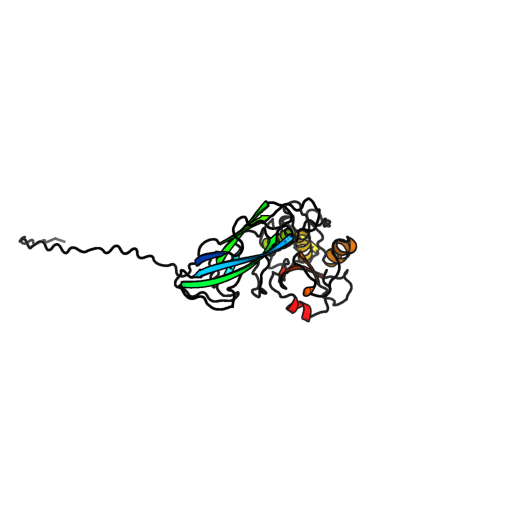TOM 1984 C C . ASP A 1 268 ? -5.917 -7.914 -14.038 1.00 83.56 268 ASP A C 1
ATOM 1986 O O . ASP A 1 268 ? -4.863 -8.533 -14.195 1.00 83.56 268 ASP A O 1
ATOM 1990 N N . MET A 1 269 ? -5.996 -6.809 -13.287 1.00 87.00 269 MET A N 1
ATOM 1991 C CA . MET A 1 269 ? -4.865 -6.219 -12.579 1.00 87.00 269 MET A CA 1
ATOM 1992 C C . MET A 1 269 ? -4.661 -6.839 -11.196 1.00 87.00 269 MET A C 1
ATOM 1994 O O . MET A 1 269 ? -5.604 -7.121 -10.453 1.00 87.00 269 MET A O 1
ATOM 1998 N N . MET A 1 270 ? -3.400 -6.947 -10.798 1.00 91.50 270 MET A N 1
ATOM 1999 C CA . MET A 1 270 ? -2.963 -7.319 -9.459 1.00 91.50 270 MET A CA 1
ATOM 2000 C C . MET A 1 270 ? -2.183 -6.170 -8.811 1.00 91.50 270 MET A C 1
ATOM 2002 O O . MET A 1 270 ? -1.462 -5.455 -9.505 1.00 91.50 270 MET A O 1
ATOM 2006 N N . PRO A 1 271 ? -2.253 -6.002 -7.477 1.00 93.69 271 PRO A N 1
ATOM 2007 C CA . PRO A 1 271 ? -1.371 -5.077 -6.769 1.00 93.69 271 PRO A CA 1
ATOM 2008 C C . PRO A 1 271 ? 0.094 -5.267 -7.197 1.00 93.69 271 PRO A C 1
ATOM 2010 O O . PRO A 1 271 ? 0.592 -6.398 -7.208 1.00 93.69 271 PRO A O 1
ATOM 2013 N N . GLY A 1 272 ? 0.773 -4.182 -7.569 1.00 94.56 272 GLY A N 1
ATOM 2014 C CA . GLY A 1 272 ? 2.092 -4.238 -8.208 1.00 94.56 272 GLY A CA 1
ATOM 2015 C C . GLY A 1 272 ? 2.105 -3.872 -9.693 1.00 94.56 272 GLY A C 1
ATOM 2016 O O . GLY A 1 272 ? 3.157 -3.511 -10.212 1.00 94.56 272 GLY A O 1
ATOM 2017 N N . ASP A 1 273 ? 0.970 -3.952 -10.378 1.00 95.12 273 ASP A N 1
ATOM 2018 C CA . ASP A 1 273 ? 0.898 -3.660 -11.811 1.00 95.12 273 ASP A CA 1
ATOM 2019 C C . ASP A 1 273 ? 0.888 -2.135 -12.085 1.00 95.12 273 ASP A C 1
ATOM 2021 O O . ASP A 1 273 ? 0.767 -1.315 -11.163 1.00 95.12 273 ASP A O 1
ATOM 2025 N N . VAL A 1 274 ? 1.042 -1.726 -13.349 1.00 93.06 274 VAL A N 1
ATOM 2026 C CA . VAL A 1 274 ? 1.149 -0.315 -13.753 1.00 93.06 274 VAL A CA 1
ATOM 2027 C C . VAL A 1 274 ? -0.049 0.072 -14.625 1.00 93.06 274 VAL A C 1
ATOM 2029 O O . VAL A 1 274 ? -0.517 -0.674 -15.476 1.00 93.06 274 VAL A O 1
ATOM 2032 N N . VAL A 1 275 ? -0.578 1.277 -14.436 1.00 87.38 275 VAL A N 1
ATOM 2033 C CA . VAL A 1 275 ? -1.589 1.837 -15.345 1.00 87.38 275 VAL A CA 1
ATOM 2034 C C . VAL A 1 275 ? -0.941 2.932 -16.171 1.00 87.38 275 VAL A C 1
ATOM 2036 O O . VAL A 1 275 ? -0.364 3.860 -15.602 1.00 87.38 275 VAL A O 1
ATOM 2039 N N . GLY A 1 276 ? -1.030 2.813 -17.494 1.00 85.50 276 GLY A N 1
ATOM 2040 C CA . GLY A 1 276 ? -0.645 3.851 -18.441 1.00 85.50 276 GLY A CA 1
ATOM 2041 C C . GLY A 1 276 ? -1.828 4.749 -18.786 1.00 85.50 276 GLY A C 1
ATOM 2042 O O . GLY A 1 276 ? -2.952 4.280 -18.945 1.00 85.50 276 GLY A O 1
ATOM 2043 N N . TRP A 1 277 ? -1.573 6.044 -18.930 1.00 81.44 277 TRP A N 1
ATOM 2044 C CA . TRP A 1 277 ? -2.585 7.033 -19.287 1.00 81.44 277 TRP A CA 1
ATOM 2045 C C . TRP A 1 277 ? -2.160 7.793 -20.538 1.00 81.44 277 TRP A C 1
ATOM 2047 O O . TRP A 1 277 ? -1.027 8.270 -20.616 1.00 81.44 277 TRP A O 1
ATOM 2057 N N . ASN A 1 278 ? -3.087 7.920 -21.485 1.00 78.75 278 ASN A N 1
ATOM 2058 C CA . ASN A 1 278 ? -2.940 8.743 -22.679 1.00 78.75 278 ASN A CA 1
ATOM 2059 C C . ASN A 1 278 ? -4.028 9.820 -22.682 1.00 78.75 278 ASN A C 1
ATOM 2061 O O . ASN A 1 278 ? -5.220 9.505 -22.727 1.00 78.75 278 ASN A O 1
ATOM 2065 N N . TRP A 1 279 ? -3.629 11.084 -22.610 1.00 71.50 279 TRP A N 1
ATOM 2066 C CA . TRP A 1 279 ? -4.538 12.224 -22.644 1.00 71.50 279 TRP A CA 1
ATOM 2067 C C . TRP A 1 279 ? -4.946 12.605 -24.062 1.00 71.50 279 TRP A C 1
ATOM 2069 O O . TRP A 1 279 ? -6.030 13.159 -24.246 1.00 71.50 279 TRP A O 1
ATOM 2079 N N . GLU A 1 280 ? -4.123 12.287 -25.063 1.00 71.19 280 GLU A N 1
ATOM 2080 C CA . GLU A 1 280 ? -4.452 12.519 -26.472 1.00 71.19 280 GLU A CA 1
ATOM 2081 C C . GLU A 1 280 ? -5.514 11.535 -26.992 1.00 71.19 280 GLU A C 1
ATOM 2083 O O . GLU A 1 280 ? -6.121 11.769 -28.038 1.00 71.19 280 GLU A O 1
ATOM 2088 N N . GLY A 1 281 ? -5.792 10.464 -26.238 1.00 66.19 281 GLY A N 1
ATOM 2089 C CA . GLY A 1 281 ? -6.852 9.497 -26.535 1.00 66.19 281 GLY A CA 1
ATOM 2090 C C . GLY A 1 281 ? -6.543 8.582 -27.720 1.00 66.19 281 GLY A C 1
ATOM 2091 O O . GLY A 1 281 ? -7.451 7.938 -28.245 1.00 66.19 281 GLY A O 1
ATOM 2092 N N . ASP A 1 282 ? -5.283 8.524 -28.159 1.00 77.12 282 ASP A N 1
ATOM 2093 C CA . ASP A 1 282 ? -4.838 7.516 -29.115 1.00 77.12 282 ASP A CA 1
ATOM 2094 C C . ASP A 1 282 ? -4.530 6.174 -28.420 1.00 77.12 282 ASP A C 1
ATOM 2096 O O . ASP A 1 282 ? -4.395 6.078 -27.198 1.00 77.12 282 ASP A O 1
ATOM 2100 N N . THR A 1 283 ? -4.425 5.105 -29.208 1.00 72.75 283 THR A N 1
ATOM 2101 C CA . THR A 1 283 ? -4.151 3.752 -28.697 1.00 72.75 283 THR A CA 1
ATOM 2102 C C . THR A 1 283 ? -2.673 3.364 -28.802 1.00 72.75 283 THR A C 1
ATOM 2104 O O . THR A 1 283 ? -2.336 2.181 -28.759 1.00 72.75 283 THR A O 1
ATOM 2107 N N . ASN A 1 284 ? -1.769 4.318 -29.030 1.00 81.94 284 ASN A N 1
ATOM 2108 C CA . ASN A 1 284 ? -0.345 4.053 -29.153 1.00 81.94 284 ASN A CA 1
ATOM 2109 C C . ASN A 1 284 ? 0.322 4.103 -27.776 1.00 81.94 284 ASN A C 1
ATOM 2111 O O . ASN A 1 284 ? 0.578 5.158 -27.209 1.00 81.94 284 ASN A O 1
ATOM 2115 N N . ILE A 1 285 ? 0.706 2.934 -27.277 1.00 80.12 285 ILE A N 1
ATOM 2116 C CA . ILE A 1 285 ? 1.362 2.761 -25.976 1.00 80.12 285 ILE A CA 1
ATOM 2117 C C . ILE A 1 285 ? 2.704 3.501 -25.820 1.00 80.12 285 ILE A C 1
ATOM 2119 O O . ILE A 1 285 ? 3.203 3.680 -24.710 1.00 80.12 285 ILE A O 1
ATOM 2123 N N . ALA A 1 286 ? 3.323 3.934 -26.921 1.00 84.12 286 ALA A N 1
ATOM 2124 C CA . ALA A 1 286 ? 4.514 4.777 -26.869 1.00 84.12 286 ALA A CA 1
ATOM 2125 C C . ALA A 1 286 ? 4.196 6.240 -26.502 1.00 84.12 286 ALA A C 1
ATOM 2127 O O . ALA A 1 286 ? 5.096 6.945 -26.045 1.00 84.12 286 ALA A O 1
ATOM 2128 N N . ASN A 1 287 ? 2.942 6.668 -26.667 1.00 84.69 287 ASN A N 1
ATOM 2129 C CA . ASN A 1 287 ? 2.467 8.037 -26.467 1.00 84.69 287 ASN A CA 1
ATOM 2130 C C . ASN A 1 287 ? 1.860 8.266 -25.069 1.00 84.69 287 ASN A C 1
ATOM 2132 O O . ASN A 1 287 ? 1.174 9.256 -24.863 1.00 84.69 287 ASN A O 1
ATOM 2136 N N . LEU A 1 288 ? 2.085 7.371 -24.099 1.00 84.31 288 LEU A N 1
ATOM 2137 C CA . LEU A 1 288 ? 1.558 7.569 -22.744 1.00 84.31 288 LEU A CA 1
ATOM 2138 C C . LEU A 1 288 ? 2.180 8.808 -22.082 1.00 84.31 288 LEU A C 1
ATOM 2140 O O . LEU A 1 288 ? 3.408 8.903 -21.964 1.00 84.31 288 LEU A O 1
ATOM 2144 N N . ASP A 1 289 ? 1.317 9.688 -21.580 1.00 81.25 289 ASP A N 1
ATOM 2145 C CA . ASP A 1 289 ? 1.666 10.926 -20.879 1.00 81.25 289 ASP A CA 1
ATOM 2146 C C . ASP A 1 289 ? 1.970 10.688 -19.398 1.00 81.25 289 ASP A C 1
ATOM 2148 O O . ASP A 1 289 ? 2.827 11.342 -18.805 1.00 81.25 289 ASP A O 1
ATOM 2152 N N . HIS A 1 290 ? 1.267 9.735 -18.783 1.00 84.75 290 HIS A N 1
ATOM 2153 C CA . HIS A 1 290 ? 1.314 9.509 -17.343 1.00 84.75 290 HIS A CA 1
ATOM 2154 C C . HIS A 1 290 ? 1.261 8.018 -17.010 1.00 84.75 290 HIS A C 1
ATOM 2156 O O . HIS A 1 290 ? 0.761 7.196 -17.779 1.00 84.75 290 HIS A O 1
ATOM 2162 N N . VAL A 1 291 ? 1.781 7.662 -15.837 1.00 87.88 291 VAL A N 1
ATOM 2163 C CA . VAL A 1 291 ? 1.702 6.308 -15.282 1.00 87.88 291 VAL A CA 1
ATOM 2164 C C . VAL A 1 291 ? 1.387 6.359 -13.797 1.00 87.88 291 VAL A C 1
ATOM 2166 O O . VAL A 1 291 ? 1.898 7.205 -13.068 1.00 87.88 291 VAL A O 1
ATOM 2169 N N . THR A 1 292 ? 0.591 5.409 -13.330 1.00 88.94 292 THR A N 1
ATOM 2170 C CA . THR A 1 292 ? 0.292 5.234 -11.905 1.00 88.94 292 THR A CA 1
ATOM 2171 C C . THR A 1 292 ? 0.548 3.796 -11.489 1.00 88.94 292 THR A C 1
ATOM 2173 O O . THR A 1 292 ? 0.382 2.873 -12.283 1.00 88.94 292 THR A O 1
ATOM 2176 N N . PHE A 1 293 ? 0.916 3.592 -10.231 1.00 92.12 293 PHE A N 1
ATOM 2177 C CA . PHE A 1 293 ? 1.141 2.269 -9.663 1.00 92.12 293 PHE A CA 1
ATOM 2178 C C . PHE A 1 293 ? -0.153 1.722 -9.049 1.00 92.12 293 PHE A C 1
ATOM 2180 O O . PHE A 1 293 ? -0.776 2.402 -8.235 1.00 92.12 293 PHE A O 1
ATOM 2187 N N . TYR A 1 294 ? -0.569 0.508 -9.401 1.00 91.56 294 TYR A N 1
ATOM 2188 C CA . TYR A 1 294 ? -1.780 -0.099 -8.853 1.00 91.56 294 TYR A CA 1
ATOM 2189 C C . TYR A 1 294 ? -1.495 -0.755 -7.499 1.00 91.56 294 TYR A C 1
ATOM 2191 O O . TYR A 1 294 ? -0.825 -1.785 -7.418 1.00 91.56 294 TYR A O 1
ATOM 2199 N N . VAL A 1 295 ? -2.019 -0.167 -6.419 1.00 90.25 295 VAL A N 1
ATOM 2200 C CA . VAL A 1 295 ? -1.849 -0.697 -5.049 1.00 90.25 295 VAL A CA 1
ATOM 2201 C C . VAL A 1 295 ? -2.913 -1.739 -4.682 1.00 90.25 295 VAL A C 1
ATOM 2203 O O . VAL A 1 295 ? -2.775 -2.425 -3.675 1.00 90.25 295 VAL A O 1
ATOM 2206 N N . GLY A 1 296 ? -3.944 -1.909 -5.518 1.00 87.94 296 GLY A N 1
ATOM 2207 C CA . GLY A 1 296 ? -5.020 -2.883 -5.326 1.00 87.94 296 GLY A CA 1
ATOM 2208 C C . GLY A 1 296 ? -6.381 -2.253 -5.052 1.00 87.94 296 GLY A C 1
ATOM 2209 O O . GLY A 1 296 ? -6.486 -1.070 -4.752 1.00 87.94 296 GLY A O 1
ATOM 2210 N N . ASN A 1 297 ? -7.440 -3.058 -5.174 1.00 84.31 297 ASN A N 1
ATOM 2211 C CA . ASN A 1 297 ? -8.825 -2.664 -4.884 1.00 84.31 297 ASN A CA 1
ATOM 2212 C C . ASN A 1 297 ? -9.273 -1.353 -5.571 1.00 84.31 297 ASN A C 1
ATOM 2214 O O . ASN A 1 297 ? -9.960 -0.514 -4.989 1.00 84.31 297 ASN A O 1
ATOM 2218 N N . GLY A 1 298 ? -8.849 -1.155 -6.822 1.00 78.44 298 GLY A N 1
ATOM 2219 C CA . GLY A 1 298 ? -9.161 0.054 -7.587 1.00 78.44 298 GLY A CA 1
ATOM 2220 C C . GLY A 1 298 ? -8.373 1.305 -7.179 1.00 78.44 298 GLY A C 1
ATOM 2221 O O . GLY A 1 298 ? -8.679 2.371 -7.707 1.00 78.44 298 GLY A O 1
ATOM 2222 N N . MET A 1 299 ? -7.396 1.201 -6.273 1.00 81.75 299 MET A N 1
ATOM 2223 C CA . MET A 1 299 ? -6.568 2.318 -5.811 1.00 81.75 299 MET A CA 1
ATOM 2224 C C . MET A 1 299 ? -5.235 2.405 -6.561 1.00 81.75 299 MET A C 1
ATOM 2226 O O . MET A 1 299 ? -4.646 1.399 -6.967 1.00 81.75 299 MET A O 1
ATOM 2230 N N . LEU A 1 300 ? -4.751 3.636 -6.720 1.00 84.44 300 LEU A N 1
ATOM 2231 C CA . LEU A 1 300 ? -3.592 3.986 -7.537 1.00 84.44 300 LEU A CA 1
ATOM 2232 C C . LEU A 1 300 ? -2.672 4.931 -6.772 1.00 84.44 300 LEU A C 1
ATOM 2234 O O . LEU A 1 300 ? -3.159 5.890 -6.196 1.00 84.44 300 LEU A O 1
ATOM 2238 N N . ALA A 1 301 ? -1.360 4.725 -6.823 1.00 85.88 301 ALA A N 1
ATOM 2239 C CA . ALA A 1 301 ? -0.357 5.612 -6.243 1.00 85.88 301 ALA A CA 1
ATOM 2240 C C . ALA A 1 301 ? 0.445 6.337 -7.331 1.00 85.88 301 ALA A C 1
ATOM 2242 O O . ALA A 1 301 ? 0.853 5.731 -8.324 1.00 85.88 301 ALA A O 1
ATOM 2243 N N . SER A 1 302 ? 0.739 7.619 -7.115 1.00 84.75 302 SER A N 1
ATOM 2244 C CA . SER A 1 302 ? 1.719 8.368 -7.906 1.00 84.75 302 SER A CA 1
ATOM 2245 C C . SER A 1 302 ? 2.195 9.624 -7.173 1.00 84.75 302 SER A C 1
ATOM 2247 O O . SER A 1 302 ? 1.593 10.043 -6.181 1.00 84.75 302 SER A O 1
ATOM 2249 N N . HIS A 1 303 ? 3.274 10.228 -7.668 1.00 84.75 303 HIS A N 1
ATOM 2250 C CA . HIS A 1 303 ? 3.750 11.527 -7.208 1.00 84.75 303 HIS A CA 1
ATOM 2251 C C . HIS A 1 303 ? 3.036 12.691 -7.912 1.00 84.75 303 HIS A C 1
ATOM 2253 O O . HIS A 1 303 ? 2.954 12.703 -9.134 1.00 84.75 303 HIS A O 1
ATOM 2259 N N . ALA A 1 304 ? 2.607 13.668 -7.094 1.00 65.25 304 ALA A N 1
ATOM 2260 C CA . ALA A 1 304 ? 1.952 14.951 -7.402 1.00 65.25 304 ALA A CA 1
ATOM 2261 C C . ALA A 1 304 ? 0.678 14.903 -8.286 1.00 65.25 304 ALA A C 1
ATOM 2263 O O . ALA A 1 304 ? 0.584 14.194 -9.275 1.00 65.25 304 ALA A O 1
ATOM 2264 N N . ALA A 1 305 ? -0.336 15.688 -7.886 1.00 53.06 305 ALA A N 1
ATOM 2265 C CA . ALA A 1 305 ? -1.721 15.754 -8.402 1.00 53.06 305 ALA A CA 1
ATOM 2266 C C . ALA A 1 305 ? -2.562 14.453 -8.350 1.00 53.06 305 ALA A C 1
ATOM 2268 O O . ALA A 1 305 ? -3.769 14.546 -8.136 1.00 53.06 305 ALA A O 1
ATOM 2269 N N . SER A 1 306 ? -1.943 13.273 -8.411 1.00 50.66 306 SER A N 1
ATOM 2270 C CA . SER A 1 306 ? -2.584 11.951 -8.317 1.00 50.66 306 SER A CA 1
ATOM 2271 C C . SER A 1 306 ? -2.123 11.208 -7.051 1.00 50.66 306 SER A C 1
ATOM 2273 O O . SER A 1 306 ? -1.595 10.096 -7.066 1.00 50.66 306 SER A O 1
ATOM 2275 N N . ALA A 1 307 ? -2.282 11.877 -5.911 1.00 49.91 307 ALA A N 1
ATOM 2276 C CA . ALA A 1 307 ? -2.037 11.314 -4.591 1.00 49.91 307 ALA A CA 1
ATOM 2277 C C . ALA A 1 307 ? -3.152 10.319 -4.235 1.00 49.91 307 ALA A C 1
ATOM 2279 O O . ALA A 1 307 ? -4.253 10.762 -3.942 1.00 49.91 307 ALA A O 1
ATOM 2280 N N . LEU A 1 308 ? -2.857 9.018 -4.313 1.00 45.97 308 LEU A N 1
ATOM 2281 C CA . LEU A 1 308 ? -3.543 7.855 -3.710 1.00 45.97 308 LEU A CA 1
ATOM 2282 C C . LEU A 1 308 ? -5.085 7.686 -3.775 1.00 45.97 308 LEU A C 1
ATOM 2284 O O . LEU A 1 308 ? -5.583 6.640 -3.371 1.00 45.97 308 LEU A O 1
ATOM 2288 N N . ASP A 1 309 ? -5.853 8.618 -4.342 1.00 42.75 309 ASP A N 1
ATOM 2289 C CA . ASP A 1 309 ? -7.258 8.797 -3.932 1.00 42.75 309 ASP A CA 1
ATOM 2290 C C . ASP A 1 309 ? -8.264 8.932 -5.079 1.00 42.75 309 ASP A C 1
ATOM 2292 O O . ASP A 1 309 ? -9.270 9.638 -4.977 1.00 42.75 309 ASP A O 1
ATOM 2296 N N . VAL A 1 310 ? -8.030 8.248 -6.193 1.00 45.34 310 VAL A N 1
ATOM 2297 C CA . VAL A 1 310 ? -9.038 8.144 -7.248 1.00 45.34 310 VAL A CA 1
ATOM 2298 C C . VAL A 1 310 ? -9.245 6.689 -7.610 1.00 45.34 310 VAL A C 1
ATOM 2300 O O . VAL A 1 310 ? -8.320 6.000 -8.033 1.00 45.34 310 VAL A O 1
ATOM 2303 N N . SER A 1 311 ? -10.488 6.227 -7.435 1.00 51.03 311 SER A N 1
ATOM 2304 C CA . SER A 1 311 ? -10.913 4.946 -7.982 1.00 51.03 311 SER A CA 1
ATOM 2305 C C . SER A 1 311 ? -10.529 4.921 -9.451 1.00 51.03 311 SER A C 1
ATOM 2307 O O . SER A 1 311 ? -10.889 5.833 -10.201 1.00 51.03 311 SER A O 1
ATOM 2309 N N . ALA A 1 312 ? -9.839 3.869 -9.874 1.00 51.00 312 ALA A N 1
ATOM 2310 C CA . ALA A 1 312 ? -9.540 3.690 -11.278 1.00 51.00 312 ALA A CA 1
ATOM 2311 C C . ALA A 1 312 ? -10.830 3.707 -12.124 1.00 51.00 312 ALA A C 1
ATOM 2313 O O . ALA A 1 312 ? -10.793 4.202 -13.239 1.00 51.00 312 ALA A O 1
ATOM 2314 N N . ASN A 1 313 ? -11.997 3.344 -11.566 1.00 45.69 313 ASN A N 1
ATOM 2315 C CA . ASN A 1 313 ? -13.306 3.490 -12.221 1.00 45.69 313 ASN A CA 1
ATOM 2316 C C . ASN A 1 313 ? -13.717 4.947 -12.504 1.00 45.69 313 ASN A C 1
ATOM 2318 O O . ASN A 1 313 ? -14.405 5.196 -13.490 1.00 45.69 313 ASN A O 1
ATOM 2322 N N . THR A 1 314 ? -13.319 5.909 -11.667 1.00 48.81 314 THR A N 1
ATOM 2323 C CA . THR A 1 314 ? -13.605 7.339 -11.886 1.00 48.81 314 THR A CA 1
ATOM 2324 C C . THR A 1 314 ? -12.796 7.891 -13.063 1.00 48.81 314 THR A C 1
ATOM 2326 O O . THR A 1 314 ? -13.270 8.787 -13.753 1.00 48.81 314 THR A O 1
ATOM 2329 N N . TRP A 1 315 ? -11.614 7.327 -13.333 1.00 47.78 315 TRP A N 1
ATOM 2330 C CA . TRP A 1 315 ? -10.776 7.695 -14.482 1.00 47.78 315 TRP A CA 1
ATOM 2331 C C . TRP A 1 315 ? -11.030 6.837 -15.731 1.00 47.78 315 TRP A C 1
ATOM 2333 O O . TRP A 1 315 ? -10.951 7.347 -16.843 1.00 47.78 315 TRP A O 1
ATOM 2343 N N . TYR A 1 316 ? -11.416 5.566 -15.567 1.00 41.88 316 TYR A N 1
ATOM 2344 C CA . TYR A 1 316 ? -11.770 4.643 -16.659 1.00 41.88 316 TYR A CA 1
ATOM 2345 C C . TYR A 1 316 ? -13.001 5.094 -17.461 1.00 41.88 316 TYR A C 1
ATOM 2347 O O . TYR A 1 316 ? -13.234 4.598 -18.558 1.00 41.88 316 TYR A O 1
ATOM 2355 N N . GLN A 1 317 ? -13.822 6.005 -16.927 1.00 38.28 317 GLN A N 1
ATOM 2356 C CA . GLN A 1 317 ? -15.045 6.465 -17.592 1.00 38.28 317 GLN A CA 1
ATOM 2357 C C . GLN A 1 317 ? -14.852 7.695 -18.497 1.00 38.28 317 GLN A C 1
ATOM 2359 O O . GLN A 1 317 ? -15.808 8.068 -19.176 1.00 38.28 317 GLN A O 1
ATOM 2364 N N . SER A 1 318 ? -13.666 8.323 -18.546 1.00 34.53 318 SER A N 1
ATOM 2365 C CA . SER A 1 318 ? -13.448 9.520 -19.384 1.00 34.53 318 SER A CA 1
ATOM 2366 C C . SER A 1 318 ? -12.589 9.320 -20.635 1.00 34.53 318 SER A C 1
ATOM 2368 O O . SER A 1 318 ? -12.592 10.203 -21.489 1.00 34.53 318 SER A O 1
ATOM 2370 N N . SER A 1 319 ? -11.902 8.193 -20.801 1.00 34.75 31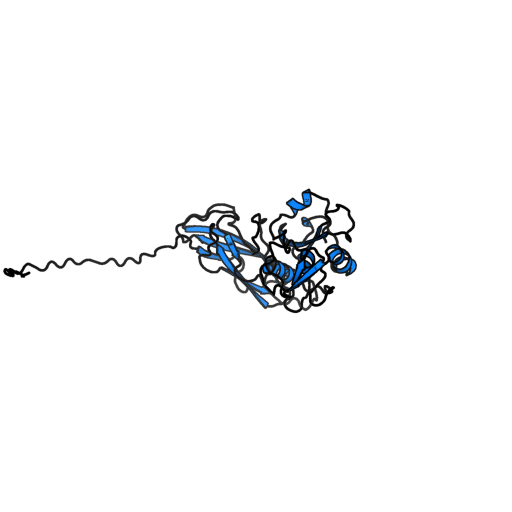9 SER A N 1
ATOM 2371 C CA . SER A 1 319 ? -11.224 7.853 -22.057 1.00 34.75 319 SER A CA 1
ATOM 2372 C C . SER A 1 319 ? -10.900 6.362 -22.094 1.00 34.75 319 SER A C 1
ATOM 2374 O O . SER A 1 319 ? -10.584 5.770 -21.064 1.00 34.75 319 SER A O 1
ATOM 2376 N N . GLU A 1 320 ? -11.007 5.744 -23.271 1.00 38.53 320 GLU A N 1
ATOM 2377 C CA . GLU A 1 320 ? -10.494 4.390 -23.496 1.00 38.53 320 GLU A CA 1
ATOM 2378 C C . GLU A 1 320 ? -9.015 4.352 -23.068 1.00 38.53 320 GLU A C 1
ATOM 2380 O O . GLU A 1 320 ? -8.215 5.155 -23.547 1.00 38.53 320 GLU A O 1
ATOM 2385 N N . SER A 1 321 ? -8.659 3.489 -22.113 1.00 39.22 321 SER A N 1
ATOM 2386 C CA . SER A 1 321 ? -7.310 3.418 -21.540 1.00 39.22 321 SER A CA 1
ATOM 2387 C C . SER A 1 321 ? -6.717 2.008 -21.626 1.00 39.22 321 SER A C 1
ATOM 2389 O O . SER A 1 321 ? -7.434 1.007 -21.677 1.00 39.22 321 SER A O 1
ATOM 2391 N N . LEU A 1 322 ? -5.381 1.957 -21.676 1.00 41.72 322 LEU A N 1
ATOM 2392 C CA . LEU A 1 322 ? -4.539 0.769 -21.846 1.00 41.72 322 LEU A CA 1
ATOM 2393 C C . LEU A 1 322 ? -3.814 0.476 -20.509 1.00 41.72 322 LEU A C 1
ATOM 2395 O O . LEU A 1 322 ? -3.112 1.352 -20.001 1.00 41.72 322 LEU A O 1
ATOM 2399 N N . ALA A 1 323 ? -3.967 -0.715 -19.912 1.00 41.16 323 ALA A N 1
ATOM 2400 C CA . ALA A 1 323 ? -3.307 -1.101 -18.647 1.00 41.16 323 ALA A CA 1
ATOM 2401 C C . ALA A 1 323 ? -2.222 -2.180 -18.874 1.00 41.16 323 ALA A C 1
ATOM 2403 O O . ALA A 1 323 ? -2.318 -2.944 -19.829 1.00 41.16 323 ALA A O 1
ATOM 2404 N N . VAL A 1 324 ? -1.149 -2.233 -18.062 1.00 41.69 324 VAL A N 1
ATOM 2405 C CA . VAL A 1 324 ? 0.052 -3.066 -18.344 1.00 41.69 324 VAL A CA 1
ATOM 2406 C C . VAL A 1 324 ? 0.722 -3.652 -17.102 1.00 41.69 324 VAL A C 1
ATOM 2408 O O . VAL A 1 324 ? 0.964 -2.912 -16.125 1.00 41.69 324 VAL A O 1
#

Sequence (324 aa):
MKKHNIFASASPIGIVSISLGILIGNISVLAADNAALISVSVTNNQPVMPRTIFTQTWTVQNTGTTTWTAGASGYTLNMVGRDSLGAIELYTNTASKHYKPTAIINGGHSVAPGQQATFSMSFIAPEPAGLYTDTFQMNSASSVFFGPMLTVQVTVQSAGSTNQYDRARAVSFANNYAGYVVPDGYFWTNSSGFYFYGSNAPVPTTLIGDDCAHFVSCCIGRQTNEWGGGLPIPSRASPTYGEPGAGRLVSTVLIGGGYAKEVFSLNDMMPGDVVGWNWEGDTNIANLDHVTFYVGNGMLASHAASALDVSANTWYQSSESLAV

Foldseek 3Di:
DDDDDDDDDDDDDDDDPPPPPPPPDPPPQFAQWEKDWDDKPADAAAEDEAQDKDKIKTKMAGQHQHKWAWDPLTKKKWWDDFQDFLKDEPDAFADPPPLTDIWTFPPRGIHGHGGITMTMIMTGHWQDFAKDKIWIFMAGSVRDTHYDIDMDIYGHDHPDDDLFFTLRLLSRLLSGPLQFDAQLQWFAAPVRDIDRNGGRHGFDAVTAGLRFQLSLQQSRDQDDPGHHRHQPADDPDPPGDHDSAQLCCPPCVCVVVVPDDKDQDLVPDDRQWKWFAAPVQDPRSSRTSHMWGDSDPQWTGGGYPRHTHDRVVVVCVPGRTITD

InterPro domains:
  IPR013783 Immunoglobulin-like fold [G3DSA:2.60.40.10] (27-160)
  IPR032350 Nbr1, FW domain [PF16158] (42-156)
  IPR032350 Nbr1, FW domain [cd14947] (33-157)

Radius of gyration: 27.7 Å; chains: 1; bounding box: 44×76×107 Å

Organism: Pedosphaera parvula (strain Ellin514) (NCBI:txid320771)